Protein 3HC7 (pdb70)

B-factor: mean 53.98, std 21.33, range [18.66, 181.53]

Radius of gyration: 17.68 Å; Cα contacts (8 Å, |Δi|>4): 530; chains: 1; bounding box: 34×50×41 Å

Nearest PDB structures (foldseek):
  3hc7-assembly1_A  TM=1.004E+00  e=5.928E-59  Fromanvirus D29
  5w95-assembly1_A  TM=5.368E-01  e=2.634E-07  Mycobacterium tuberculosis
  7cw1-assembly2_B  TM=5.466E-01  e=6.488E-07  Moesziomyces antarcticus
  3aja-assembly2_B  TM=5.144E-01  e=4.134E-07  Mycolicibacterium smegmatis MC2 155
  3aja-assembly1_A  TM=5.277E-01  e=1.498E-06  Mycolicibacterium smegmatis MC2 155

Foldseek 3Di:
DQAAEEEEFAAQPQDQCDDGQRNVLCVLCVVRHPYDRFHQANSHLPLLQVSLVRSLVRRLVVCCVVCVVPVVHAYEYEYEHSGLSSVFCCVPAACPDPPHVNVVNQVRYAEYEYALHLQFEQQDADALPDDFDFADRQWAALEPNHDPPPVVGRHYYHYHAGVQSPNGTPGPVCNLPPLSQLVNLSNQAPEQDDDCSHSQNSCVVSDPDDSVVSSVSNVVVSVVSVCVNDHDDDQPHRSHHNNVVVSVVVVD

Organism: Mycobacterium phage D29 (NCBI:txid28369)

CATH classification: 3.40.50.1820 (+1 more: 1.10.10.1120)

Secondary structure (DSSP, 8-state):
-PPEEEEE--TT---TTSSSHHHHHHTTSTTTSEEEE--S----SSS-HHHHHHHHHHHHHHHHHHHHH-TT--EEEEEETHHHHHHHHHIIIIISSTT-TTGGGGGGEEEEEEES-TTPPTT--B--SSSSPBPPTTEE-SSSS----GGGSSSEEEEE-BTT-GGG-EEGGGTT-HHHHHHHHHHH-S-SSSSTTSHHHHHHHH-SS-HHHHHHHHHHHHHHHHHHHS----S--TT----HHHHHHHT-

InterPro domains:
  IPR000675 Cutinase/acetylxylan esterase [PF01083] (39-169)
  IPR029058 Alpha/Beta hydrolase fold [G3DSA:3.40.50.1820] (4-251)
  IPR029058 Alpha/Beta hydrolase fold [SSF53474] (3-173)
  IPR041855 Lysin B, C-terminal linker domain [G3DSA:1.10.10.1120] (176-244)

Sequence (252 aa):
SKPWLFTVHGTGQPDPLGPGLPADTARDVLDIYRWQPIGNYPAAAFPMWPSVEKGVAELILQIELKLDADPYADFAMAGYSQGAIVVGQVLKHHILPPTGRLHRFLHRLKKVIFWGNPMRQKGFAHSDEWIHPVAAPDTLGILEDRLENLEQYGFEVRDYAHDGDMYASIKEDDLHEYEVAIGRIVMKASGFIGGRDSVVAQLIELGQRPITEGIALAGAIIDALTFFARSRMGDKWPHLYNRYPAVEFLRQ

Solvent-accessible surface area: 11072 Å² total; per-residue (Å²): 90,100,30,30,0,1,2,0,7,4,34,35,39,83,73,37,103,7,111,22,19,0,0,41,0,0,117,47,0,76,106,40,6,66,38,36,16,4,14,120,10,54,1,32,13,50,48,9,57,35,2,1,99,109,0,18,60,23,0,8,75,19,0,31,90,43,1,79,86,26,100,71,0,45,1,1,0,0,0,34,28,3,0,0,0,0,0,0,20,0,0,38,72,50,0,24,39,116,134,15,141,0,60,129,2,39,135,21,4,97,10,0,0,0,0,5,0,10,0,0,22,128,44,36,30,53,53,1,131,84,97,35,90,61,7,34,114,87,7,6,0,0,6,97,52,42,2,102,80,3,101,131,83,87,12,78,9,66,0,4,0,1,54,48,21,101,53,1,3,0,30,40,145,59,24,129,81,12,76,13,12,0,0,11,14,0,3,84,0,58,16,52,145,64,49,213,68,2,0,36,31,33,5,115,117,46,28,127,98,90,63,103,70,1,65,65,46,0,25,57,26,25,104,49,32,64,95,85,23,83,53,252,52,48,98,135,93,34,30,46,16,32,58,126,19,0,12,67,8,0,108,143

Structure (mmCIF, N/CA/C/O backbone):
data_3HC7
#
_entry.id   3HC7
#
_cell.length_a   92.530
_cell.length_b   92.530
_cell.length_c   69.630
_cell.angle_alpha   90.00
_cell.angle_beta   90.00
_cell.angle_gamma   90.00
#
_symmetry.space_group_name_H-M   'P 43 21 2'
#
loop_
_entity.id
_entity.type
_entity.pdbx_description
1 polymer 'Gene 12 protein'
2 water water
#
loop_
_atom_site.group_PDB
_atom_site.id
_atom_site.type_symbol
_atom_site.label_atom_id
_atom_site.label_alt_id
_atom_site.label_comp_id
_atom_site.label_asym_id
_atom_site.label_entity_id
_atom_site.label_seq_id
_atom_site.pdbx_PDB_ins_code
_atom_site.Cartn_x
_atom_site.Cartn_y
_atom_site.Cartn_z
_atom_site.occupancy
_atom_site.B_iso_or_equiv
_atom_site.auth_seq_id
_atom_site.auth_comp_id
_atom_site.auth_asym_id
_atom_site.auth_atom_id
_atom_site.pdbx_PDB_model_num
ATOM 1 N N . SER A 1 2 ? 26.734 43.515 11.409 1.00 107.41 2 SER A N 1
ATOM 2 C CA . SER A 1 2 ? 28.015 43.520 10.713 1.00 108.29 2 SER A CA 1
ATOM 3 C C . SER A 1 2 ? 28.514 42.099 10.452 1.00 104.18 2 SER A C 1
ATOM 4 O O . SER A 1 2 ? 27.776 41.132 10.626 1.00 107.60 2 SER A O 1
ATOM 7 N N . LYS A 1 3 ? 29.765 41.981 10.027 1.00 96.31 3 LYS A N 1
ATOM 8 C CA . LYS A 1 3 ? 30.355 40.680 9.724 1.00 91.80 3 LYS A CA 1
ATOM 9 C C . LYS A 1 3 ? 30.440 39.832 10.996 1.00 77.83 3 LYS A C 1
ATOM 10 O O . LYS A 1 3 ? 31.122 40.211 11.947 1.00 74.58 3 LYS A O 1
ATOM 16 N N . PRO A 1 4 ? 29.737 38.685 11.018 1.00 74.52 4 PRO A N 1
ATOM 17 C CA . PRO A 1 4 ? 29.670 37.825 12.210 1.00 74.76 4 PRO A CA 1
ATOM 18 C C . PRO A 1 4 ? 30.991 37.112 12.492 1.00 74.68 4 PRO A C 1
ATOM 19 O O . PRO A 1 4 ? 31.786 36.891 11.582 1.00 76.34 4 PRO A O 1
ATOM 23 N N . TRP A 1 5 ? 31.211 36.753 13.750 1.00 68.27 5 TRP A N 1
ATOM 24 C CA . TRP A 1 5 ? 32.420 36.041 14.140 1.00 63.28 5 TRP A CA 1
ATOM 25 C C . TRP A 1 5 ? 32.205 34.540 14.191 1.00 64.72 5 TRP A C 1
ATOM 26 O O . TRP A 1 5 ? 31.134 34.070 14.583 1.00 61.40 5 TRP A O 1
ATOM 37 N N . LEU A 1 6 ? 33.236 33.797 13.793 1.00 60.87 6 LEU A N 1
ATOM 38 C CA . LEU A 1 6 ? 33.242 32.348 13.906 1.00 57.64 6 LEU A CA 1
ATOM 39 C C . LEU A 1 6 ? 34.413 31.900 14.782 1.00 62.00 6 LEU A C 1
ATOM 40 O O . LEU A 1 6 ? 35.578 32.176 14.477 1.00 55.24 6 LEU A O 1
ATOM 45 N N . PHE A 1 7 ? 34.092 31.223 15.880 1.00 56.39 7 PHE A N 1
ATOM 46 C CA . PHE A 1 7 ? 35.103 30.707 16.796 1.00 51.83 7 PHE A CA 1
ATOM 47 C C . PHE A 1 7 ? 35.205 29.201 16.624 1.00 53.65 7 PHE A C 1
ATOM 48 O O . PHE A 1 7 ? 34.190 28.505 16.593 1.00 52.57 7 PHE A O 1
ATOM 56 N N . THR A 1 8 ? 36.430 28.700 16.507 1.00 52.12 8 THR A N 1
ATOM 57 C CA . THR A 1 8 ? 36.637 27.293 16.218 1.00 44.35 8 THR A CA 1
ATOM 58 C C . THR A 1 8 ? 37.651 26.672 17.163 1.00 46.02 8 THR A C 1
ATOM 59 O O . THR A 1 8 ? 38.672 27.278 17.505 1.00 44.40 8 THR A O 1
ATOM 63 N N . VAL A 1 9 ? 37.350 25.452 17.582 1.00 39.46 9 VAL A N 1
ATOM 64 C CA . VAL A 1 9 ? 38.225 24.714 18.478 1.00 43.14 9 VAL A CA 1
ATOM 65 C C . VAL A 1 9 ? 38.482 23.335 17.895 1.00 42.75 9 VAL A C 1
ATOM 66 O O . VAL A 1 9 ? 37.562 22.528 17.744 1.00 44.53 9 VAL A O 1
ATOM 70 N N . HIS A 1 10 ? 39.739 23.085 17.554 1.00 44.35 10 HIS A N 1
ATOM 71 C CA . HIS A 1 10 ? 40.155 21.807 16.985 1.00 45.12 10 HIS A CA 1
ATOM 72 C C . HIS A 1 10 ? 39.915 20.602 17.890 1.00 43.24 10 HIS A C 1
ATOM 73 O O . HIS A 1 10 ? 39.725 20.737 19.103 1.00 44.39 10 HIS A O 1
ATOM 80 N N . GLY A 1 11 ? 39.944 19.419 17.282 1.00 43.35 11 GLY A N 1
ATOM 81 C CA . GLY A 1 11 ? 39.855 18.171 18.012 1.00 42.30 11 GLY A CA 1
ATOM 82 C C . GLY A 1 11 ? 41.204 17.757 18.563 1.00 41.82 11 GLY A C 1
ATOM 83 O O . GLY A 1 11 ? 42.224 18.403 18.316 1.00 44.91 11 GLY A O 1
ATOM 84 N N . THR A 1 12 ? 41.200 16.668 19.321 1.00 38.35 12 THR A N 1
ATOM 85 C CA . THR A 1 12 ? 42.403 16.120 19.927 1.00 33.72 12 THR A CA 1
ATOM 86 C C . THR A 1 12 ? 43.522 15.945 18.896 1.00 44.83 12 THR A C 1
ATOM 87 O O . THR A 1 12 ? 43.288 15.473 17.783 1.00 41.62 12 THR A O 1
ATOM 91 N N . GLY A 1 13 ? 44.734 16.346 19.263 1.00 47.04 13 GLY A N 1
ATOM 92 C CA . GLY A 1 13 ? 45.892 16.132 18.414 1.00 47.26 13 GLY A CA 1
ATOM 93 C C . GLY A 1 13 ? 46.259 17.251 17.455 1.00 51.18 13 GLY A C 1
ATOM 94 O O . GLY A 1 13 ? 47.245 17.135 16.729 1.00 47.77 13 GLY A O 1
ATOM 95 N N . GLN A 1 14 ? 45.483 18.333 17.440 1.00 42.83 14 GLN A N 1
ATOM 96 C CA . GLN A 1 14 ? 45.792 19.459 16.556 1.00 52.07 14 GLN A CA 1
ATOM 97 C C . GLN A 1 14 ? 45.954 20.766 17.335 1.00 52.89 14 GLN A C 1
ATOM 98 O O . GLN A 1 14 ? 45.014 21.552 17.426 1.00 54.44 14 GLN A O 1
ATOM 104 N N . PRO A 1 15 ? 47.157 21.004 17.891 1.00 57.11 15 PRO A N 1
ATOM 105 C CA . PRO A 1 15 ? 47.415 22.186 18.730 1.00 56.90 15 PRO A CA 1
ATOM 106 C C . PRO A 1 15 ? 47.616 23.469 17.923 1.00 60.06 15 PRO A C 1
ATOM 107 O O . PRO A 1 15 ? 47.893 24.517 18.510 1.00 60.01 15 PRO A O 1
ATOM 111 N N . ASP A 1 16 ? 47.500 23.384 16.600 1.00 57.52 16 ASP A N 1
ATOM 112 C CA . ASP A 1 16 ? 47.674 24.557 15.748 1.00 54.03 16 ASP A CA 1
ATOM 113 C C . ASP A 1 16 ? 46.327 25.100 15.279 1.00 53.51 16 ASP A C 1
ATOM 114 O O . ASP A 1 16 ? 45.690 24.519 14.403 1.00 55.61 16 ASP A O 1
ATOM 119 N N . PRO A 1 17 ? 45.896 26.225 15.864 1.00 56.94 17 PRO A N 1
ATOM 120 C CA . PRO A 1 17 ? 44.592 26.830 15.575 1.00 60.78 17 PRO A CA 1
ATOM 121 C C . PRO A 1 17 ? 44.312 26.879 14.080 1.00 66.25 17 PRO A C 1
ATOM 122 O O . PRO A 1 17 ? 43.197 26.591 13.644 1.00 63.61 17 PRO A O 1
ATOM 126 N N . LEU A 1 18 ? 45.335 27.231 13.307 1.00 71.39 18 LEU A N 1
ATOM 127 C CA . LEU A 1 18 ? 45.195 27.448 11.872 1.00 72.69 18 LEU A CA 1
ATOM 128 C C . LEU A 1 18 ? 45.423 26.170 11.072 1.00 72.70 18 LEU A C 1
ATOM 129 O O . LEU A 1 18 ? 45.191 26.132 9.866 1.00 71.73 18 LEU A O 1
ATOM 134 N N . GLY A 1 19 ? 45.871 25.124 11.754 1.00 74.69 19 GLY A N 1
ATOM 135 C CA . GLY A 1 19 ? 46.180 23.870 11.094 1.00 73.19 19 GLY A CA 1
ATOM 136 C C . GLY A 1 19 ? 44.964 23.165 10.526 1.00 68.57 19 GLY A C 1
ATOM 137 O O . GLY A 1 19 ? 43.827 23.537 10.822 1.00 65.09 19 GLY A O 1
ATOM 138 N N . PRO A 1 20 ? 45.210 22.151 9.680 1.00 69.80 20 PRO A N 1
ATOM 139 C CA . PRO A 1 20 ? 44.223 21.234 9.103 1.00 66.41 20 PRO A CA 1
ATOM 140 C C . PRO A 1 20 ? 43.359 20.614 10.184 1.00 62.61 20 PRO A C 1
ATOM 141 O O . PRO A 1 20 ? 43.869 20.259 11.249 1.00 59.08 20 PRO A O 1
ATOM 145 N N . GLY A 1 21 ? 42.074 20.454 9.901 1.00 61.48 21 GLY A N 1
ATOM 146 C CA . GLY A 1 21 ? 41.154 19.885 10.865 1.00 66.64 21 GLY A CA 1
ATOM 147 C C . GLY A 1 21 ? 39.750 20.427 10.675 1.00 66.59 21 GLY A C 1
ATOM 148 O O . GLY A 1 21 ? 39.565 21.545 10.209 1.00 62.64 21 GLY A O 1
ATOM 149 N N . LEU A 1 22 ? 38.766 19.628 11.066 1.00 59.19 22 LEU A N 1
ATOM 150 C CA . LEU A 1 22 ? 37.363 19.877 10.764 1.00 65.25 22 LEU A CA 1
ATOM 151 C C . LEU A 1 22 ? 36.868 21.321 10.995 1.00 59.70 22 LEU A C 1
ATOM 152 O O . LEU A 1 22 ? 36.290 21.918 10.092 1.00 56.54 22 LEU A O 1
ATOM 157 N N . PRO A 1 23 ? 37.082 21.882 12.203 1.00 57.53 23 PRO A N 1
ATOM 158 C CA . PRO A 1 23 ? 36.565 23.236 12.457 1.00 60.42 23 PRO A CA 1
ATOM 159 C C . PRO A 1 23 ? 37.308 24.305 11.672 1.00 62.92 23 PRO A C 1
ATOM 160 O O . PRO A 1 23 ? 36.681 25.257 11.225 1.00 61.71 23 PRO A O 1
ATOM 164 N N . ALA A 1 24 ? 38.619 24.164 11.513 1.00 64.14 24 ALA A N 1
ATOM 165 C CA . ALA A 1 24 ? 39.375 25.163 10.765 1.00 67.51 24 ALA A CA 1
ATOM 166 C C . ALA A 1 24 ? 39.083 25.048 9.274 1.00 70.03 24 ALA A C 1
ATOM 167 O O . ALA A 1 24 ? 38.944 26.060 8.581 1.00 70.97 24 ALA A O 1
ATOM 169 N N . ASP A 1 25 ? 38.988 23.814 8.783 1.00 69.63 25 ASP A N 1
ATOM 170 C CA . ASP A 1 25 ? 38.660 23.583 7.377 1.00 78.15 25 ASP A CA 1
ATOM 171 C C . ASP A 1 25 ? 37.331 24.251 7.067 1.00 77.73 25 ASP A C 1
ATOM 172 O O . ASP A 1 25 ? 37.154 24.859 6.011 1.00 80.91 25 ASP A O 1
ATOM 177 N N . THR A 1 26 ? 36.395 24.120 7.999 1.00 71.19 26 THR A N 1
ATOM 178 C CA . THR A 1 26 ? 35.064 24.671 7.824 1.00 72.58 26 THR A CA 1
ATOM 179 C C . THR A 1 26 ? 35.130 26.192 7.752 1.00 65.29 26 THR A C 1
ATOM 180 O O . THR A 1 26 ? 34.669 26.782 6.783 1.00 69.47 26 THR A O 1
ATOM 184 N N . ALA A 1 27 ? 35.710 26.820 8.775 1.00 61.89 27 ALA A N 1
ATOM 185 C CA . ALA A 1 27 ? 35.885 28.274 8.789 1.00 68.69 27 ALA A CA 1
ATOM 186 C C . ALA A 1 27 ? 36.456 28.801 7.467 1.00 79.81 27 ALA A C 1
ATOM 187 O O . ALA A 1 27 ? 36.052 29.859 6.976 1.00 83.70 27 ALA A O 1
ATOM 189 N N . ARG A 1 28 ? 37.396 28.056 6.896 1.00 81.09 28 ARG A N 1
ATOM 190 C CA . ARG A 1 28 ? 38.040 28.457 5.648 1.00 87.44 28 ARG A CA 1
ATOM 191 C C . ARG A 1 28 ? 37.088 28.422 4.453 1.00 88.89 28 ARG A C 1
ATOM 192 O O . ARG A 1 28 ? 37.394 28.973 3.395 1.00 93.51 28 ARG A O 1
ATOM 200 N N . ASP A 1 29 ? 35.939 27.776 4.621 1.00 84.77 29 ASP A N 1
ATOM 201 C CA . ASP A 1 29 ? 34.951 27.680 3.548 1.00 86.48 29 ASP A CA 1
ATOM 202 C C . ASP A 1 29 ? 33.854 28.742 3.653 1.00 85.70 29 ASP A C 1
ATOM 203 O O . ASP A 1 29 ? 32.941 28.781 2.831 1.00 81.93 29 ASP A O 1
ATOM 208 N N . VAL A 1 30 ? 33.942 29.601 4.661 1.00 89.22 30 VAL A N 1
ATOM 209 C CA . VAL A 1 30 ? 32.924 30.630 4.849 1.00 92.94 30 VAL A CA 1
ATOM 210 C C . VAL A 1 30 ? 33.521 31.976 5.248 1.00 97.29 30 VAL A C 1
ATOM 211 O O . VAL A 1 30 ? 32.830 32.820 5.820 1.00 95.14 30 VAL A O 1
ATOM 215 N N . LEU A 1 31 ? 34.799 32.182 4.944 1.00 97.29 31 LEU A N 1
ATOM 216 C CA . LEU A 1 31 ? 35.461 33.423 5.334 1.00 98.33 31 LEU A CA 1
ATOM 217 C C . LEU A 1 31 ? 34.914 34.628 4.576 1.00 100.54 31 LEU A C 1
ATOM 218 O O . LEU A 1 31 ? 35.270 35.767 4.874 1.00 101.39 31 LEU A O 1
ATOM 223 N N . ASP A 1 32 ? 34.053 34.375 3.597 1.00 98.35 32 ASP A N 1
ATOM 224 C CA . ASP A 1 32 ? 33.441 35.456 2.832 1.00 105.36 32 ASP A CA 1
ATOM 225 C C . ASP A 1 32 ? 32.201 35.990 3.538 1.00 105.05 32 ASP A C 1
ATOM 226 O O . ASP A 1 32 ? 31.663 37.027 3.165 1.00 104.88 32 ASP A O 1
ATOM 231 N N . ILE A 1 33 ? 31.754 35.285 4.572 1.00 104.72 33 ILE A N 1
ATOM 232 C CA . ILE A 1 33 ? 30.564 35.710 5.289 1.00 101.12 33 ILE A CA 1
ATOM 233 C C . ILE A 1 33 ? 30.799 35.809 6.799 1.00 91.71 33 ILE A C 1
ATOM 234 O O . ILE A 1 33 ? 30.051 36.482 7.503 1.00 95.52 33 ILE A O 1
ATOM 239 N N . TYR A 1 34 ? 31.842 35.143 7.286 1.00 89.07 34 TYR A N 1
ATOM 240 C CA . TYR A 1 34 ? 32.212 35.205 8.697 1.00 77.79 34 TYR A CA 1
ATOM 241 C C . TYR A 1 34 ? 33.646 35.697 8.857 1.00 80.98 34 TYR A C 1
ATOM 242 O O . TYR A 1 34 ? 34.497 35.422 8.014 1.00 91.35 34 TYR A O 1
ATOM 251 N N . ARG A 1 35 ? 33.907 36.414 9.946 1.00 79.91 35 ARG A N 1
ATOM 252 C CA . ARG A 1 35 ? 35.272 36.660 10.402 1.00 83.15 35 ARG A CA 1
ATOM 253 C C . ARG A 1 35 ? 35.692 35.479 11.277 1.00 81.38 35 ARG A C 1
ATOM 254 O O . ARG A 1 35 ? 34.877 34.944 12.029 1.00 80.17 35 ARG A O 1
ATOM 262 N N . TRP A 1 36 ? 36.959 35.083 11.193 1.00 72.42 36 TRP A N 1
ATOM 263 C CA . TRP A 1 36 ? 37.405 33.842 11.814 1.00 74.15 36 TRP A CA 1
ATOM 264 C C . TRP A 1 36 ? 38.441 34.024 12.923 1.00 73.77 36 TRP A C 1
ATOM 265 O O . TRP A 1 36 ? 39.502 34.613 12.704 1.00 74.48 36 TRP A O 1
ATOM 276 N N . GLN A 1 37 ? 38.121 33.499 14.106 1.00 66.22 37 GLN A N 1
ATOM 277 C CA . GLN A 1 37 ? 39.039 33.498 15.240 1.00 62.13 37 GLN A CA 1
ATOM 278 C C . GLN A 1 37 ? 39.294 32.086 15.763 1.00 66.94 37 GLN A C 1
ATOM 279 O O . GLN A 1 37 ? 38.565 31.595 16.626 1.00 61.56 37 GLN A O 1
ATOM 285 N N . PRO A 1 38 ? 40.337 31.427 15.244 1.00 70.12 38 PRO A N 1
ATOM 286 C CA . PRO A 1 38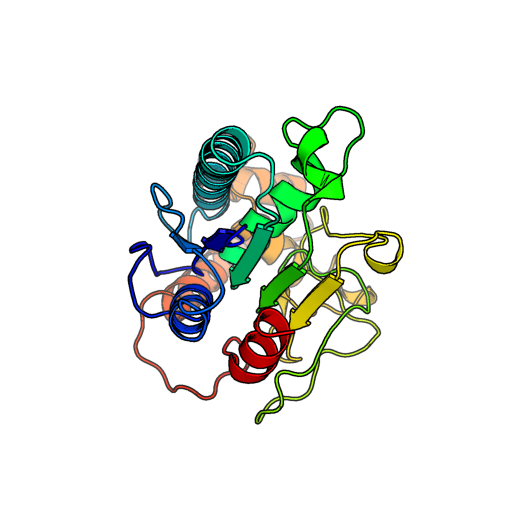 ? 40.714 30.096 15.725 1.00 66.93 38 PRO A CA 1
ATOM 287 C C . PRO A 1 38 ? 41.150 30.185 17.178 1.00 59.11 38 PRO A C 1
ATOM 288 O O . PRO A 1 38 ? 41.789 31.167 17.555 1.00 63.19 38 PRO A O 1
ATOM 292 N N . ILE A 1 39 ? 40.807 29.185 17.982 1.00 48.20 39 ILE A N 1
ATOM 293 C CA . ILE A 1 39 ? 41.160 29.207 19.398 1.00 47.49 39 ILE A CA 1
ATOM 294 C C . ILE A 1 39 ? 42.504 28.524 19.675 1.00 50.07 39 ILE A C 1
ATOM 295 O O . ILE A 1 39 ? 42.652 27.317 19.480 1.00 46.55 39 ILE A O 1
ATOM 300 N N . GLY A 1 40 ? 43.480 29.302 20.137 1.00 52.01 40 GLY A N 1
ATOM 301 C CA . GLY A 1 40 ? 44.788 28.769 20.492 1.00 48.49 40 GLY A CA 1
ATOM 302 C C . GLY A 1 40 ? 44.991 28.669 21.996 1.00 56.51 40 GLY A C 1
ATOM 303 O O . GLY A 1 40 ? 44.021 28.633 22.760 1.00 56.26 40 GLY A O 1
ATOM 304 N N . ASN A 1 41 ? 46.250 28.635 22.429 1.00 53.42 41 ASN A N 1
ATOM 305 C CA . ASN A 1 41 ? 46.564 28.414 23.839 1.00 51.33 41 ASN A CA 1
ATOM 306 C C . ASN A 1 41 ? 45.863 27.165 24.341 1.00 54.51 41 ASN A C 1
ATOM 307 O O . ASN A 1 41 ? 45.364 27.127 25.464 1.00 52.64 41 ASN A O 1
ATOM 312 N N . TYR A 1 42 ? 45.834 26.145 23.495 1.00 54.74 42 TYR A N 1
ATOM 313 C CA . TYR A 1 42 ? 44.986 24.988 23.709 1.00 45.10 42 TYR A CA 1
ATOM 314 C C . TYR A 1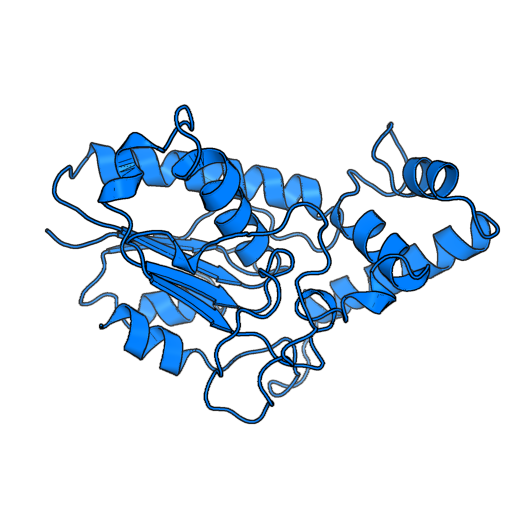 42 ? 45.736 23.766 23.196 1.00 46.46 42 TYR A C 1
ATOM 315 O O . TYR A 1 42 ? 45.895 23.594 21.992 1.00 47.29 42 TYR A O 1
ATOM 324 N N . PRO A 1 43 ? 46.222 22.920 24.118 1.00 45.39 43 PRO A N 1
ATOM 325 C CA . PRO A 1 43 ? 47.137 21.843 23.726 1.00 43.05 43 PRO A CA 1
ATOM 326 C C . PRO A 1 43 ? 46.472 20.781 22.858 1.00 42.78 43 PRO A C 1
ATOM 327 O O . PRO A 1 43 ? 47.176 20.033 22.187 1.00 49.29 43 PRO A O 1
ATOM 331 N N . ALA A 1 44 ? 45.145 20.712 22.881 1.00 39.21 44 ALA A N 1
ATOM 332 C CA . ALA A 1 44 ? 44.410 19.623 22.224 1.00 38.49 44 ALA A CA 1
ATOM 333 C C . ALA A 1 44 ? 44.991 18.240 22.551 1.00 41.57 44 ALA A C 1
ATOM 334 O O . ALA A 1 44 ? 45.097 17.376 21.677 1.00 39.87 44 ALA A O 1
ATOM 336 N N . ALA A 1 45 ? 45.343 18.025 23.818 1.00 37.62 45 ALA A N 1
ATOM 337 C CA . ALA A 1 45 ? 46.069 16.816 24.213 1.00 37.82 45 ALA A CA 1
ATOM 338 C C . ALA A 1 45 ? 45.146 15.617 24.387 1.00 32.50 45 ALA A C 1
ATOM 339 O O . ALA A 1 45 ? 44.029 15.754 24.869 1.00 36.25 45 ALA A O 1
ATOM 341 N N . ALA A 1 46 ? 45.621 14.443 23.995 1.00 22.94 46 ALA A N 1
ATOM 342 C CA . ALA A 1 46 ? 44.869 13.202 24.212 1.00 30.70 46 ALA A CA 1
ATOM 343 C C . ALA A 1 46 ? 44.824 12.800 25.691 1.00 35.93 46 ALA A C 1
ATOM 344 O O . ALA A 1 46 ? 43.828 12.240 26.165 1.00 36.64 46 ALA A O 1
ATOM 346 N N . PHE A 1 47 ? 45.904 13.078 26.419 1.00 33.74 47 PHE A N 1
ATOM 347 C CA . PHE A 1 47 ? 45.957 12.770 27.848 1.00 32.04 47 PHE A CA 1
ATOM 348 C C . PHE A 1 47 ? 47.118 13.443 28.553 1.00 36.71 47 PHE A C 1
ATOM 349 O O . PHE A 1 47 ? 48.256 13.324 28.106 1.00 36.45 47 PHE A O 1
ATOM 357 N N . PRO A 1 48 ? 46.840 14.126 29.680 1.00 34.58 48 PRO A N 1
ATOM 358 C CA . PRO A 1 48 ? 45.493 14.270 30.255 1.00 28.36 48 PRO A CA 1
ATOM 359 C C . PRO A 1 48 ? 44.666 15.256 29.441 1.00 33.76 48 PRO A C 1
ATOM 360 O O . PRO A 1 48 ? 45.152 16.334 29.090 1.00 33.19 48 PRO A O 1
ATOM 364 N N . MET A 1 49 ? 43.431 14.885 29.140 1.00 26.78 49 MET A N 1
ATOM 365 C CA . MET A 1 49 ? 42.577 15.707 28.302 1.00 29.39 49 MET A CA 1
ATOM 366 C C . MET A 1 49 ? 41.922 16.863 29.064 1.00 30.53 49 MET A C 1
ATOM 367 O O . MET A 1 49 ? 41.895 17.989 28.574 1.00 30.76 49 MET A O 1
ATOM 372 N N . TRP A 1 50 ? 41.383 16.601 30.249 1.00 26.65 50 TRP A N 1
ATOM 373 C CA . TRP A 1 50 ? 40.608 17.654 30.899 1.00 25.79 50 TRP A CA 1
ATOM 374 C C . TRP A 1 50 ? 41.373 18.964 31.124 1.00 26.64 50 TRP A C 1
ATOM 375 O O . TRP A 1 50 ? 40.827 20.040 30.873 1.00 31.95 50 TRP A O 1
ATOM 386 N N . PRO A 1 51 ? 42.637 18.892 31.578 1.00 29.87 51 PRO A N 1
ATOM 387 C CA . PRO A 1 51 ? 43.388 20.158 31.675 1.00 33.43 51 PRO A CA 1
ATOM 388 C C . PRO A 1 51 ? 43.500 20.830 30.322 1.00 33.67 51 PRO A C 1
ATOM 389 O O . PRO A 1 51 ? 43.562 22.057 30.251 1.00 38.84 51 PRO A O 1
ATOM 393 N N . SER A 1 52 ? 43.541 20.039 29.256 1.00 29.49 52 SER A N 1
ATOM 394 C CA . SER A 1 52 ? 43.586 20.611 27.918 1.00 24.57 52 SER A CA 1
ATOM 395 C C . SER A 1 52 ? 42.270 21.342 27.642 1.00 30.67 52 SER A C 1
ATOM 396 O O . SER A 1 52 ? 42.267 22.478 27.179 1.00 32.84 52 SER A O 1
ATOM 399 N N . VAL A 1 53 ? 41.158 20.680 27.945 1.00 29.23 53 VAL A N 1
ATOM 400 C CA . VAL A 1 53 ? 39.831 21.277 27.820 1.00 35.89 53 VAL A CA 1
ATOM 401 C C . VAL A 1 53 ? 39.703 22.612 28.565 1.00 29.43 53 VAL A C 1
ATOM 402 O O . VAL A 1 53 ? 39.138 23.567 28.037 1.00 30.94 53 VAL A O 1
ATOM 406 N N . GLU A 1 54 ? 40.211 22.669 29.794 1.00 27.78 54 GLU A N 1
ATOM 407 C CA . GLU A 1 54 ? 40.129 23.877 30.605 1.00 34.81 54 GLU A CA 1
ATOM 408 C C . GLU A 1 54 ? 40.845 25.052 29.938 1.00 36.98 54 GLU A C 1
ATOM 409 O O . GLU A 1 54 ? 40.368 26.178 29.991 1.00 36.56 54 GLU A O 1
ATOM 415 N N . LYS A 1 55 ? 41.996 24.794 29.323 1.00 33.87 55 LYS A N 1
ATOM 416 C CA . LYS A 1 55 ? 42.733 25.858 28.625 1.00 37.66 55 LYS A CA 1
ATOM 417 C C . LYS A 1 55 ? 41.971 26.366 27.407 1.00 41.51 55 LYS A C 1
ATOM 418 O O . LYS A 1 55 ? 41.904 27.572 27.165 1.00 41.94 55 LYS A O 1
ATOM 424 N N . GLY A 1 56 ? 41.395 25.439 26.644 1.00 40.55 56 GLY A N 1
ATOM 425 C CA . GLY A 1 56 ? 40.608 25.802 25.480 1.00 37.73 56 GLY A CA 1
ATOM 426 C C . GLY A 1 56 ? 39.388 26.607 25.884 1.00 40.61 56 GLY A C 1
ATOM 427 O O . GLY A 1 56 ? 39.030 27.576 25.214 1.00 40.17 56 GLY A O 1
ATOM 428 N N . VAL A 1 57 ? 38.745 26.205 26.981 1.00 38.01 57 VAL A N 1
ATOM 429 C CA . VAL A 1 57 ? 37.581 26.927 27.481 1.00 34.65 57 VAL A CA 1
ATOM 430 C C . VAL A 1 57 ? 37.959 28.355 27.855 1.00 39.05 57 VAL A C 1
ATOM 431 O O . VAL A 1 57 ? 37.282 29.301 27.473 1.00 40.96 57 VAL A O 1
ATOM 435 N N . ALA A 1 58 ? 39.039 28.510 28.608 1.00 41.43 58 ALA A N 1
ATOM 436 C CA . ALA A 1 58 ? 39.472 29.839 29.022 1.00 37.82 58 ALA A CA 1
ATOM 437 C C . ALA A 1 58 ? 39.747 30.715 27.803 1.00 41.00 58 ALA A C 1
ATOM 438 O O . ALA A 1 58 ? 39.358 31.881 27.770 1.00 40.60 58 ALA A O 1
ATOM 440 N N . GLU A 1 59 ? 40.402 30.156 26.793 1.00 34.83 59 GLU A N 1
ATOM 441 C CA . GLU A 1 59 ? 40.719 30.945 25.607 1.00 44.43 59 GLU A CA 1
ATOM 442 C C . GLU A 1 59 ? 39.479 31.296 24.785 1.00 45.76 59 GLU A C 1
ATOM 443 O O . GLU A 1 59 ? 39.385 32.392 24.231 1.00 46.17 59 GLU A O 1
ATOM 449 N N . LEU A 1 60 ? 38.527 30.374 24.704 1.00 38.82 60 LEU A N 1
ATOM 450 C CA . LEU A 1 60 ? 37.317 30.631 23.934 1.00 41.75 60 LEU A CA 1
ATOM 451 C C . LEU A 1 60 ? 36.475 31.732 24.585 1.00 43.83 60 LEU A C 1
ATOM 452 O O . LEU A 1 60 ? 35.884 32.573 23.903 1.00 45.28 60 LEU A O 1
ATOM 457 N N . ILE A 1 61 ? 36.430 31.730 25.911 1.00 40.58 61 ILE A N 1
ATOM 458 C CA . ILE A 1 61 ? 35.679 32.744 26.636 1.00 38.39 61 ILE A CA 1
ATOM 459 C C . ILE A 1 61 ? 36.330 34.108 26.413 1.00 45.84 61 ILE A C 1
ATOM 460 O O . ILE A 1 61 ? 35.658 35.082 26.069 1.00 43.96 61 ILE A O 1
ATOM 465 N N . LEU A 1 62 ? 37.646 34.154 26.604 1.00 41.82 62 LEU A N 1
ATOM 466 C CA . LEU A 1 62 ? 38.434 35.367 26.415 1.00 48.25 62 LEU A CA 1
ATOM 467 C C . LEU A 1 62 ? 38.186 35.985 25.038 1.00 53.98 62 LEU A C 1
ATOM 468 O O . LEU A 1 62 ? 37.858 37.165 24.929 1.00 58.20 62 LEU A O 1
ATOM 473 N N . GLN A 1 63 ? 38.345 35.179 23.995 1.00 49.57 63 GLN A N 1
ATOM 474 C CA . GLN A 1 63 ? 38.222 35.649 22.624 1.00 53.52 63 GLN A CA 1
ATOM 475 C C . GLN A 1 63 ? 36.820 36.149 22.303 1.00 53.76 63 GLN A C 1
ATOM 476 O O . GLN A 1 63 ? 36.658 37.162 21.628 1.00 58.24 63 GLN A O 1
ATOM 482 N N . ILE A 1 64 ? 35.808 35.433 22.782 1.00 47.80 64 ILE A N 1
ATOM 483 C CA . ILE A 1 64 ? 34.425 35.828 22.551 1.00 54.74 64 ILE A CA 1
ATOM 484 C C . ILE A 1 64 ? 34.160 37.229 23.097 1.00 53.00 64 ILE A C 1
ATOM 485 O O . ILE A 1 64 ? 33.581 38.073 22.414 1.00 55.25 64 ILE A O 1
ATOM 490 N N . GLU A 1 65 ? 34.593 37.464 24.331 1.00 53.42 65 GLU A N 1
ATOM 491 C CA . GLU A 1 65 ? 34.471 38.772 24.956 1.00 57.45 65 GLU A CA 1
ATOM 492 C C . GLU A 1 65 ? 35.161 39.838 24.124 1.00 64.91 65 GLU A C 1
ATOM 493 O O . GLU A 1 65 ? 34.610 40.919 23.902 1.00 64.57 65 GLU A O 1
ATOM 499 N N . LEU A 1 66 ? 36.375 39.537 23.672 1.00 59.00 66 LEU A N 1
ATOM 500 C CA . LEU A 1 66 ? 37.138 40.512 22.902 1.00 65.59 66 LEU A CA 1
ATOM 501 C C . LEU A 1 66 ? 36.393 40.930 21.641 1.00 69.65 66 LEU A C 1
ATOM 502 O O . LEU A 1 66 ? 35.960 42.075 21.510 1.00 76.44 66 LEU A O 1
ATOM 507 N N . LYS A 1 67 ? 36.252 39.994 20.713 1.00 67.95 67 LYS A N 1
ATOM 508 C CA . LYS A 1 67 ? 35.641 40.288 19.425 1.00 66.37 67 LYS A CA 1
ATOM 509 C C . LYS A 1 67 ? 34.263 40.923 19.576 1.00 63.52 67 LYS A C 1
ATOM 510 O O . LYS A 1 67 ? 33.945 41.902 18.906 1.00 59.81 67 LYS A O 1
ATOM 516 N N . LEU A 1 68 ? 33.452 40.371 20.471 1.00 62.98 68 LEU A N 1
ATOM 517 C CA . LEU A 1 68 ? 32.062 40.803 20.604 1.00 61.80 68 LEU A CA 1
ATOM 518 C C . LEU A 1 68 ? 31.882 42.128 21.345 1.00 66.56 68 LEU A C 1
ATOM 519 O O . LEU A 1 68 ? 30.905 42.845 21.111 1.00 63.96 68 LEU A O 1
ATOM 524 N N . ASP A 1 69 ? 32.810 42.458 22.238 1.00 64.86 69 ASP A N 1
ATOM 525 C CA . ASP A 1 69 ? 32.799 43.780 22.856 1.00 65.35 69 ASP A CA 1
ATOM 526 C C . ASP A 1 69 ? 33.243 44.834 21.842 1.00 75.72 69 ASP A C 1
ATOM 527 O O . ASP A 1 69 ? 32.765 45.966 21.853 1.00 81.14 69 ASP A O 1
ATOM 532 N N . ALA A 1 70 ? 34.160 44.446 20.963 1.00 74.19 70 ALA A N 1
ATOM 533 C CA . ALA A 1 70 ? 34.694 45.355 19.966 1.00 78.31 70 ALA A CA 1
ATOM 534 C C . ALA A 1 70 ? 33.651 45.706 18.910 1.00 86.03 70 ALA A C 1
ATOM 535 O O . ALA A 1 70 ? 33.619 46.832 18.420 1.00 98.82 70 ALA A O 1
ATOM 537 N N . ASP A 1 71 ? 32.803 44.745 18.558 1.00 82.40 71 ASP A N 1
ATOM 538 C CA . ASP A 1 71 ? 31.770 44.971 17.549 1.00 83.20 71 ASP A CA 1
ATOM 539 C C . ASP A 1 71 ? 30.394 44.535 18.057 1.00 78.33 71 ASP A C 1
ATOM 540 O O . ASP A 1 71 ? 29.964 43.408 17.826 1.00 73.22 71 ASP A O 1
ATOM 545 N N . PRO A 1 72 ? 29.697 45.445 18.749 1.00 76.49 72 PRO A N 1
ATOM 546 C CA . PRO A 1 72 ? 28.410 45.168 19.398 1.00 74.63 72 PRO A CA 1
ATOM 547 C C . PRO A 1 72 ? 27.302 44.736 18.437 1.00 68.91 72 PRO A C 1
ATOM 548 O O . PRO A 1 72 ? 26.290 44.193 18.886 1.00 67.30 72 PRO A O 1
ATOM 552 N N . TYR A 1 73 ? 27.479 44.973 17.143 1.00 62.25 73 TYR A N 1
ATOM 553 C CA . TYR A 1 73 ? 26.444 44.619 16.181 1.00 67.91 73 TYR A CA 1
ATOM 554 C C . TYR A 1 73 ? 26.780 43.303 15.499 1.00 74.51 73 TYR A C 1
ATOM 555 O O . TYR A 1 73 ? 26.066 42.851 14.604 1.00 81.62 73 TYR A O 1
ATOM 557 N N . ALA A 1 74 ? 27.880 42.696 15.929 1.00 66.15 74 ALA A N 1
ATOM 558 C CA . ALA A 1 74 ? 28.331 41.437 15.353 1.00 67.77 74 ALA A CA 1
ATOM 559 C C . ALA A 1 74 ? 27.722 40.263 16.097 1.00 65.41 74 ALA A C 1
ATOM 560 O O . ALA A 1 74 ? 27.865 40.150 17.318 1.00 58.95 74 ALA A O 1
ATOM 562 N N . ASP A 1 75 ? 27.030 39.398 15.363 1.00 62.23 75 ASP A N 1
ATOM 563 C CA . ASP A 1 75 ? 26.538 38.153 15.934 1.00 60.21 75 ASP A CA 1
ATOM 564 C C . ASP A 1 75 ? 27.686 37.161 15.875 1.00 56.66 75 ASP A C 1
ATOM 565 O O . ASP A 1 75 ? 28.756 37.491 15.363 1.00 59.23 75 ASP A O 1
ATOM 570 N N . PHE A 1 76 ? 27.490 35.960 16.403 1.00 49.93 76 PHE A N 1
ATOM 571 C CA . PHE A 1 76 ? 28.569 34.968 16.323 1.00 51.32 76 PHE A CA 1
ATOM 572 C C . PHE A 1 76 ? 28.087 33.533 16.228 1.00 51.82 76 PHE A C 1
ATOM 573 O O . PHE A 1 76 ? 26.903 33.241 16.420 1.00 51.53 76 PHE A O 1
ATOM 581 N N . ALA A 1 77 ? 29.034 32.649 15.926 1.00 55.74 77 ALA A N 1
ATOM 582 C CA . ALA A 1 77 ? 28.790 31.222 15.830 1.00 46.02 77 ALA A CA 1
ATOM 583 C C . ALA A 1 77 ? 30.002 30.497 16.405 1.00 48.03 77 ALA A C 1
ATOM 584 O O . ALA A 1 77 ? 31.090 31.068 16.501 1.00 52.52 77 ALA A O 1
ATOM 586 N N . MET A 1 78 ? 29.818 29.245 16.797 1.00 48.61 78 MET A N 1
ATOM 587 C CA . MET A 1 78 ? 30.922 28.456 17.328 1.00 48.34 78 MET A CA 1
ATOM 588 C C . MET A 1 78 ? 30.948 27.076 16.688 1.00 49.31 78 MET A C 1
ATOM 589 O O . MET A 1 78 ? 29.906 26.530 16.321 1.00 49.58 78 MET A O 1
ATOM 594 N N . ALA A 1 79 ? 32.146 26.517 16.559 1.00 44.20 79 ALA A N 1
ATOM 595 C CA . ALA A 1 79 ? 32.315 25.205 15.953 1.00 42.10 79 ALA A CA 1
ATOM 596 C C . ALA A 1 79 ? 33.464 24.463 16.612 1.00 43.14 79 ALA A C 1
ATOM 597 O O . ALA A 1 79 ? 34.594 24.951 16.654 1.00 48.35 79 ALA A O 1
ATOM 599 N N . GLY A 1 80 ? 33.169 23.274 17.116 1.00 43.03 80 GLY A N 1
ATOM 600 C CA . GLY A 1 80 ? 34.174 22.462 17.773 1.00 46.20 80 GLY A CA 1
ATOM 601 C C . GLY A 1 80 ? 34.034 20.995 17.429 1.00 44.65 80 GLY A C 1
ATOM 602 O O . GLY A 1 80 ? 32.926 20.487 17.251 1.00 42.65 80 GLY A O 1
ATOM 603 N N . TYR A 1 81 ? 35.172 20.316 17.358 1.00 46.69 81 TYR A N 1
ATOM 604 C CA . TYR A 1 81 ? 35.238 18.903 17.003 1.00 40.80 81 TYR A CA 1
ATOM 605 C C . TYR A 1 81 ? 35.903 18.117 18.126 1.00 36.47 81 TYR A C 1
ATOM 606 O O . TYR A 1 81 ? 36.960 18.511 18.621 1.00 40.46 81 TYR A O 1
ATOM 615 N N . SER A 1 82 ? 35.264 17.018 18.528 1.00 33.30 82 SER A N 1
ATOM 616 C CA . SER A 1 82 ? 35.760 16.102 19.564 1.00 37.67 82 SER A CA 1
ATOM 617 C C . SER A 1 82 ? 36.158 16.821 20.860 1.00 36.87 82 SER A C 1
ATOM 618 O O . SER A 1 82 ? 35.304 17.422 21.494 1.00 36.44 82 SER A O 1
ATOM 621 N N . GLN A 1 83 ? 37.420 16.768 21.278 1.00 33.84 83 GLN A N 1
ATOM 622 C CA . GLN A 1 83 ? 37.790 17.549 22.460 1.00 38.14 83 GLN A CA 1
ATOM 623 C C . GLN A 1 83 ? 37.324 19.001 22.278 1.00 36.95 83 GLN A C 1
ATOM 624 O O . GLN A 1 83 ? 36.913 19.672 23.233 1.00 28.48 83 GLN A O 1
ATOM 630 N N . GLY A 1 84 ? 37.376 19.473 21.036 1.00 38.02 84 GLY A N 1
ATOM 631 C CA . GLY A 1 84 ? 36.929 20.812 20.698 1.00 43.79 84 GLY A CA 1
ATOM 632 C C . GLY A 1 84 ? 35.446 21.006 20.948 1.00 40.55 84 GLY A C 1
ATOM 633 O O . GLY A 1 84 ? 35.009 22.107 21.284 1.00 38.34 84 GLY A O 1
ATOM 634 N N . ALA A 1 85 ? 34.671 19.935 20.782 1.00 36.31 85 ALA A N 1
ATOM 635 C CA . ALA A 1 85 ? 33.233 19.977 21.040 1.00 36.03 85 ALA A CA 1
ATOM 636 C C . ALA A 1 85 ? 32.973 20.117 22.532 1.00 36.49 85 ALA A C 1
ATOM 637 O O . ALA A 1 85 ? 32.032 20.794 22.944 1.00 34.65 85 ALA A O 1
ATOM 639 N N . ILE A 1 86 ? 33.797 19.468 23.347 1.00 31.59 86 ILE A N 1
ATOM 640 C CA . ILE A 1 86 ? 33.689 19.653 24.795 1.00 30.80 86 ILE A CA 1
ATOM 641 C C . ILE A 1 86 ? 33.939 21.120 25.168 1.00 33.42 86 ILE A C 1
ATOM 642 O O . ILE A 1 86 ? 33.192 21.697 25.966 1.00 32.50 86 ILE A O 1
ATOM 647 N N . VAL A 1 87 ? 34.988 21.717 24.598 1.00 32.43 87 VAL A N 1
ATOM 648 C CA . VAL A 1 87 ? 35.299 23.116 24.883 1.00 35.22 87 VAL A CA 1
ATOM 649 C C . VAL A 1 87 ? 34.106 24.013 24.553 1.00 30.72 87 VAL A C 1
ATOM 650 O O . VAL A 1 87 ? 33.663 24.795 25.394 1.00 29.04 87 VAL A O 1
ATOM 654 N N . VAL A 1 88 ? 33.587 23.900 23.333 1.00 33.83 88 VAL A N 1
ATOM 655 C CA . VAL A 1 88 ? 32.448 24.727 22.918 1.00 32.51 88 VAL A CA 1
ATOM 656 C C . VAL A 1 88 ? 31.219 24.426 23.778 1.00 33.32 88 VAL A C 1
ATOM 657 O O . VAL A 1 88 ? 30.470 25.333 24.149 1.00 32.99 88 VAL A O 1
ATOM 661 N N . GLY A 1 89 ? 31.015 23.148 24.084 1.00 31.12 89 GLY A N 1
ATOM 662 C CA . GLY A 1 89 ? 29.884 22.720 24.892 1.00 24.97 89 GLY A CA 1
ATOM 663 C C . GLY A 1 89 ? 29.940 23.262 26.316 1.00 25.34 89 GLY A C 1
ATOM 664 O O . GLY A 1 89 ? 28.920 23.661 26.873 1.00 29.26 89 GLY A O 1
ATOM 665 N N . GLN A 1 90 ? 31.133 23.294 26.902 1.00 24.21 90 GLN A N 1
ATOM 666 C CA . GLN A 1 90 ? 31.289 23.820 28.250 1.00 29.19 90 GLN A CA 1
ATOM 667 C C . GLN A 1 90 ? 31.000 25.302 28.285 1.00 30.85 90 GLN A C 1
ATOM 668 O O . GLN A 1 90 ? 30.333 25.790 29.200 1.00 30.44 90 GLN A O 1
ATOM 674 N N . VAL A 1 91 ? 31.512 26.018 27.285 1.00 28.31 91 VAL A N 1
ATOM 675 C CA . VAL A 1 91 ? 31.313 27.454 27.204 1.00 36.80 91 VAL A CA 1
ATOM 676 C C . VAL A 1 91 ? 29.831 27.756 27.053 1.00 30.78 91 VAL A C 1
ATOM 677 O O . VAL A 1 91 ? 29.300 28.599 27.758 1.00 30.53 91 VAL A O 1
ATOM 681 N N . LEU A 1 92 ? 29.161 27.040 26.153 1.00 28.86 92 LEU A N 1
ATOM 682 C CA . LEU A 1 92 ? 27.732 27.226 25.940 1.00 27.74 92 LEU A CA 1
ATOM 683 C C . LEU A 1 92 ? 26.940 26.941 27.209 1.00 32.48 92 LEU A C 1
ATOM 684 O O . LEU A 1 92 ? 26.232 27.810 27.717 1.00 35.01 92 LEU A O 1
ATOM 689 N N . LYS A 1 93 ? 27.045 25.714 27.710 1.00 29.58 93 LYS A N 1
ATOM 690 C CA . LYS A 1 93 ? 26.227 25.286 28.845 1.00 29.57 93 LYS A CA 1
ATOM 691 C C . LYS A 1 93 ? 26.457 26.099 30.116 1.00 29.68 93 LYS A C 1
ATOM 692 O O . LYS A 1 93 ? 25.506 26.465 30.811 1.00 29.14 93 LYS A O 1
ATOM 698 N N . HIS A 1 94 ? 27.716 26.386 30.423 1.00 27.28 94 HIS A N 1
ATOM 699 C CA . HIS A 1 94 ? 28.034 26.951 31.726 1.00 30.07 94 HIS A CA 1
ATOM 700 C C . HIS A 1 94 ? 28.496 28.391 31.717 1.00 34.56 94 HIS A C 1
ATOM 701 O O . HIS A 1 94 ? 28.753 28.940 32.781 1.00 30.33 94 HIS A O 1
ATOM 708 N N . HIS A 1 95 ? 28.618 29.003 30.536 1.00 31.87 95 HIS A N 1
ATOM 709 C CA . HIS A 1 95 ? 29.079 30.389 30.474 1.00 30.95 95 HIS A CA 1
ATOM 710 C C . HIS A 1 95 ? 28.184 31.305 29.645 1.00 33.24 95 HIS A C 1
ATOM 711 O O . HIS A 1 95 ? 28.100 32.500 29.918 1.00 33.69 95 HIS A O 1
ATOM 718 N N . ILE A 1 96 ? 27.480 30.740 28.673 1.00 30.61 96 ILE A N 1
ATOM 719 C CA . ILE A 1 96 ? 26.531 31.522 27.885 1.00 29.58 96 ILE A CA 1
ATOM 720 C C . ILE A 1 96 ? 25.094 31.378 28.381 1.00 36.88 96 ILE A C 1
ATOM 721 O O . ILE A 1 96 ? 24.406 32.377 28.595 1.00 37.58 96 ILE A O 1
ATOM 726 N N . LEU A 1 97 ? 24.638 30.143 28.567 1.00 29.76 97 LEU A N 1
ATOM 727 C CA . LEU A 1 97 ? 23.253 29.911 28.983 1.00 32.22 97 LEU A CA 1
ATOM 728 C C . LEU A 1 97 ? 22.861 30.398 30.390 1.00 26.84 97 LEU A C 1
ATOM 729 O O . LEU A 1 97 ? 21.767 30.922 30.575 1.00 30.87 97 LEU A O 1
ATOM 734 N N . PRO A 1 98 ? 23.725 30.198 31.397 1.00 22.36 98 PRO A N 1
ATOM 735 C CA . PRO A 1 98 ? 23.218 30.528 32.739 1.00 24.63 98 PRO A CA 1
ATOM 736 C C . PRO A 1 98 ? 22.928 32.012 32.938 1.00 26.58 98 PRO A C 1
ATOM 737 O O . PRO A 1 98 ? 23.637 32.847 32.393 1.00 28.09 98 PRO A O 1
ATOM 741 N N . PRO A 1 99 ? 21.912 32.334 33.753 1.00 31.91 99 PRO A N 1
ATOM 742 C CA . PRO A 1 99 ? 21.460 33.726 33.901 1.00 30.72 99 PRO A CA 1
ATOM 743 C C . PRO A 1 99 ? 22.546 34.632 34.484 1.00 37.92 99 PRO A C 1
ATOM 744 O O . PRO A 1 99 ? 22.429 35.849 34.370 1.00 44.07 99 PRO A O 1
ATOM 748 N N . THR A 1 100 ? 23.570 34.057 35.114 1.00 32.46 100 THR A N 1
ATOM 749 C CA . THR A 1 100 ? 24.698 34.861 35.583 1.00 28.10 100 THR A CA 1
ATOM 750 C C . THR A 1 100 ? 26.020 34.383 34.975 1.00 37.06 100 THR A C 1
ATOM 751 O O . THR A 1 100 ? 27.097 34.642 35.517 1.00 39.22 100 THR A O 1
ATOM 755 N N . GLY A 1 101 ? 25.936 33.689 33.845 1.00 31.75 101 GLY A N 1
ATOM 756 C CA . GLY A 1 101 ? 27.136 33.264 33.145 1.00 25.68 101 GLY A CA 1
ATOM 757 C C . GLY A 1 101 ? 27.897 34.464 32.617 1.00 25.62 101 GLY A C 1
ATOM 758 O O . GLY A 1 101 ? 27.296 35.457 32.219 1.00 31.16 101 GLY A O 1
ATOM 759 N N . ARG A 1 102 ? 29.221 34.363 32.615 1.00 32.49 102 ARG A N 1
ATOM 760 C CA . ARG A 1 102 ? 30.098 35.428 32.131 1.00 32.03 102 ARG A CA 1
ATOM 761 C C . ARG A 1 102 ? 29.750 35.915 30.727 1.00 35.97 102 ARG A C 1
ATOM 762 O O . ARG A 1 102 ? 29.965 37.079 30.400 1.00 40.55 102 ARG A O 1
ATOM 770 N N . LEU A 1 103 ? 29.209 35.031 29.892 1.00 31.62 103 LEU A N 1
ATOM 771 C CA . LEU A 1 103 ? 28.933 35.394 28.505 1.00 35.56 103 LEU A CA 1
ATOM 772 C C . LEU A 1 103 ? 27.439 35.482 28.209 1.00 32.28 103 LEU A C 1
ATOM 773 O O . LEU A 1 103 ? 27.032 35.511 27.049 1.00 31.89 103 LEU A O 1
ATOM 778 N N . HIS A 1 104 ? 26.631 35.519 29.262 1.00 32.08 104 HIS A N 1
ATOM 779 C CA . HIS A 1 104 ? 25.194 35.447 29.107 1.00 30.22 104 HIS A CA 1
ATOM 780 C C . HIS A 1 104 ? 24.661 36.630 28.321 1.00 33.12 104 HIS A C 1
ATOM 781 O O . HIS A 1 104 ? 23.688 36.494 27.588 1.00 35.64 104 HIS A O 1
ATOM 788 N N . ARG A 1 105 ? 25.306 37.784 28.467 1.00 36.95 105 ARG A N 1
ATOM 789 C CA . ARG A 1 105 ? 24.882 38.990 27.757 1.00 39.97 105 ARG A CA 1
ATOM 790 C C . ARG A 1 105 ? 25.078 38.860 26.252 1.00 44.44 105 ARG A C 1
ATOM 791 O O . ARG A 1 105 ? 24.555 39.664 25.486 1.00 37.44 105 ARG A O 1
ATOM 799 N N . PHE A 1 106 ? 25.831 37.852 25.818 1.00 42.27 106 PHE A N 1
ATOM 800 C CA . PHE A 1 106 ? 26.000 37.644 24.378 1.00 41.62 106 PHE A CA 1
ATOM 801 C C . PHE A 1 106 ? 25.010 36.608 23.857 1.00 41.75 106 PHE A C 1
ATOM 802 O O . PHE A 1 106 ? 24.980 36.319 22.665 1.00 46.80 106 PHE A O 1
ATOM 810 N N . LEU A 1 107 ? 24.197 36.051 24.750 1.00 39.48 107 LEU A N 1
ATOM 811 C CA . LEU A 1 107 ? 23.305 34.965 24.353 1.00 39.34 107 LEU A CA 1
ATOM 812 C C . LEU A 1 107 ? 22.431 35.348 23.166 1.00 43.81 107 LEU A C 1
ATOM 813 O O . LEU A 1 107 ? 22.295 34.578 22.216 1.00 44.46 107 LEU A O 1
ATOM 818 N N . HIS A 1 108 ? 21.850 36.543 23.215 1.00 45.41 108 HIS A N 1
ATOM 819 C CA . HIS A 1 108 ? 20.952 36.996 22.160 1.00 48.98 108 HIS A CA 1
ATOM 820 C C . HIS A 1 108 ? 21.680 37.184 20.829 1.00 54.46 108 HIS A C 1
ATOM 821 O O . HIS A 1 108 ? 21.046 37.363 19.788 1.00 54.50 108 HIS A O 1
ATOM 828 N N . ARG A 1 109 ? 23.007 37.132 20.857 1.00 54.19 109 ARG A N 1
ATOM 829 C CA . ARG A 1 109 ? 23.787 37.326 19.639 1.00 53.82 109 ARG A CA 1
ATOM 830 C C . ARG A 1 109 ? 24.331 36.025 19.051 1.00 50.65 109 ARG A C 1
ATOM 831 O O . ARG A 1 109 ? 24.880 36.022 17.952 1.00 53.49 109 ARG A O 1
ATOM 839 N N . LEU A 1 110 ? 24.168 34.927 19.780 1.00 52.02 110 LEU A N 1
ATOM 840 C CA . LEU A 1 110 ? 24.603 33.621 19.309 1.00 50.99 110 LEU A CA 1
ATOM 841 C C . LEU A 1 110 ? 23.576 33.077 18.325 1.00 51.77 110 LEU A C 1
ATOM 842 O O . LEU A 1 110 ? 22.408 32.911 18.672 1.00 49.18 110 LEU A O 1
ATOM 847 N N . LYS A 1 111 ? 24.013 32.802 17.098 1.00 50.12 111 LYS A N 1
ATOM 848 C CA . LYS A 1 111 ? 23.094 32.340 16.061 1.00 56.71 111 LYS A CA 1
ATOM 849 C C . LYS A 1 111 ? 23.226 30.853 15.751 1.00 58.12 111 LYS A C 1
ATOM 850 O O . LYS A 1 111 ? 22.228 30.175 15.497 1.00 54.81 111 LYS A O 1
ATOM 856 N N . LYS A 1 112 ? 24.455 30.345 15.767 1.00 54.45 112 LYS A N 1
ATOM 857 C CA . LYS A 1 112 ? 24.702 28.985 15.313 1.00 49.82 112 LYS A CA 1
ATOM 858 C C . LYS A 1 112 ? 25.828 28.324 16.085 1.00 47.72 112 LYS A C 1
ATOM 859 O O . LYS A 1 112 ? 26.862 28.938 16.336 1.00 45.35 112 LYS A O 1
ATOM 865 N N . VAL A 1 113 ? 25.632 27.060 16.439 1.00 49.54 113 VAL A N 1
ATOM 866 C CA . VAL A 1 113 ? 26.693 26.276 17.047 1.00 46.99 113 VAL A CA 1
ATOM 867 C C . VAL A 1 113 ? 26.826 24.969 16.308 1.00 46.93 113 VAL A C 1
ATOM 868 O O . VAL A 1 113 ? 25.821 24.346 15.965 1.00 50.69 113 VAL A O 1
ATOM 872 N N . ILE A 1 114 ? 28.066 24.557 16.069 1.00 48.20 114 ILE A N 1
ATOM 873 C CA . ILE A 1 114 ? 28.348 23.288 15.410 1.00 42.64 114 ILE A CA 1
ATOM 874 C C . ILE A 1 114 ? 29.222 22.396 16.274 1.00 45.55 114 ILE A C 1
ATOM 875 O O . ILE A 1 114 ? 30.288 22.816 16.731 1.00 45.16 114 ILE A O 1
ATOM 880 N N . PHE A 1 115 ? 28.763 21.165 16.486 1.00 41.50 115 PHE A N 1
ATOM 881 C CA . PHE A 1 115 ? 29.568 20.131 17.116 1.00 38.41 115 PHE A CA 1
ATOM 882 C C . PHE A 1 115 ? 29.767 18.961 16.158 1.00 50.56 115 PHE A C 1
ATOM 883 O O . PHE A 1 115 ? 28.823 18.535 15.490 1.00 49.32 115 PHE A O 1
ATOM 891 N N . TRP A 1 116 ? 30.992 18.450 16.086 1.00 52.01 116 TRP A N 1
ATOM 892 C CA . TRP A 1 116 ? 31.241 17.151 15.466 1.00 50.20 116 TRP A CA 1
ATOM 893 C C . TRP A 1 116 ? 31.812 16.267 16.560 1.00 44.24 116 TRP A C 1
ATOM 894 O O . TRP A 1 116 ? 32.642 16.731 17.343 1.00 39.78 116 TRP A O 1
ATOM 905 N N . GLY A 1 117 ? 31.383 15.006 16.608 1.00 50.40 117 GLY A N 1
ATOM 906 C CA . GLY A 1 117 ? 31.892 14.033 17.569 1.00 48.02 117 GLY A CA 1
ATOM 907 C C . GLY A 1 117 ? 31.909 14.519 19.013 1.00 47.19 117 GLY A C 1
ATOM 908 O O . GLY A 1 117 ? 32.963 14.545 19.649 1.00 41.66 117 GLY A O 1
ATOM 909 N N . ASN A 1 118 ? 30.729 14.857 19.529 1.00 39.17 118 ASN A N 1
ATOM 910 C CA . ASN A 1 118 ? 30.564 15.597 20.786 1.00 32.90 118 ASN A CA 1
ATOM 911 C C . ASN A 1 118 ? 30.353 14.747 22.059 1.00 34.35 118 ASN A C 1
ATOM 912 O O . ASN A 1 118 ? 29.288 14.155 22.256 1.00 34.60 118 ASN A O 1
ATOM 917 N N . PRO A 1 119 ? 31.362 14.705 22.947 1.00 38.55 119 PRO A N 1
ATOM 918 C CA . PRO A 1 119 ? 31.206 13.936 24.189 1.00 35.73 119 PRO A CA 1
ATOM 919 C C . PRO A 1 119 ? 30.133 14.499 25.121 1.00 33.11 119 PRO A C 1
ATOM 920 O O . PRO A 1 119 ? 29.752 13.823 26.075 1.00 33.48 119 PRO A O 1
ATOM 924 N N . MET A 1 120 ? 29.653 15.711 24.853 1.00 32.65 120 MET A N 1
ATOM 925 C CA . MET A 1 120 ? 28.563 16.286 25.632 1.00 32.08 120 MET A CA 1
ATOM 926 C C . MET A 1 120 ? 27.277 16.297 24.832 1.00 36.09 120 MET A C 1
ATOM 927 O O . MET A 1 120 ? 26.343 17.025 25.171 1.00 38.63 120 MET A O 1
ATOM 932 N N . ARG A 1 121 ? 27.222 15.531 23.752 1.00 34.33 121 ARG A N 1
ATOM 933 C CA . ARG A 1 121 ? 26.047 15.591 22.888 1.00 44.92 121 ARG A CA 1
ATOM 934 C C . ARG A 1 121 ? 24.757 15.260 23.644 1.00 46.67 121 ARG A C 1
ATOM 935 O O . ARG A 1 121 ? 24.667 14.239 24.323 1.00 43.43 121 ARG A O 1
ATOM 943 N N . GLN A 1 122 ? 23.770 16.144 23.521 1.00 42.79 122 GLN A N 1
ATOM 944 C CA . GLN A 1 122 ? 22.476 15.983 24.177 1.00 37.53 122 GLN A CA 1
ATOM 945 C C . GLN A 1 122 ? 21.809 14.692 23.716 1.00 47.59 122 GLN A C 1
ATOM 946 O O . GLN A 1 122 ? 22.016 14.253 22.582 1.00 48.21 122 GLN A O 1
ATOM 952 N N . LYS A 1 123 ? 21.010 14.084 24.589 1.00 52.86 123 LYS A N 1
ATOM 953 C CA . LYS A 1 123 ? 20.380 12.806 24.269 1.00 55.41 123 LYS A CA 1
ATOM 954 C C . LYS A 1 123 ? 19.423 12.923 23.078 1.00 58.49 123 LYS A C 1
ATOM 955 O O . LYS A 1 123 ? 18.522 13.764 23.074 1.00 62.00 123 LYS A O 1
ATOM 961 N N . GLY A 1 124 ? 19.629 12.081 22.068 1.00 57.37 124 GLY A N 1
ATOM 962 C CA . GLY A 1 124 ? 18.732 12.019 20.928 1.00 66.79 124 GLY A CA 1
ATOM 963 C C . GLY A 1 124 ? 18.829 13.188 19.963 1.00 66.71 124 GLY A C 1
ATOM 964 O O . GLY A 1 124 ? 18.036 13.302 19.032 1.00 74.37 124 GLY A O 1
ATOM 965 N N . PHE A 1 125 ? 19.813 14.052 20.178 1.00 55.01 125 PHE A N 1
ATOM 966 C CA . PHE A 1 125 ? 20.024 15.224 19.339 1.00 55.29 125 PHE A CA 1
ATOM 967 C C . PHE A 1 125 ? 21.196 14.996 18.372 1.00 52.66 125 PHE A C 1
ATOM 968 O O . PHE A 1 125 ? 22.349 15.065 18.783 1.00 50.33 125 PHE A O 1
ATOM 976 N N . ALA A 1 126 ? 20.909 14.739 17.095 1.00 47.44 126 ALA A N 1
ATOM 977 C CA . ALA A 1 126 ? 21.974 14.499 16.114 1.00 53.81 126 ALA A CA 1
ATOM 978 C C . ALA A 1 126 ? 21.590 14.824 14.667 1.00 66.10 126 ALA A C 1
ATOM 979 O O . ALA A 1 126 ? 20.417 14.768 14.295 1.00 72.49 126 ALA A O 1
ATOM 981 N N . HIS A 1 127 ? 22.598 15.146 13.855 1.00 61.73 127 HIS A N 1
ATOM 982 C CA . HIS A 1 127 ? 22.394 15.466 12.444 1.00 64.16 127 HIS A CA 1
ATOM 983 C C . HIS A 1 127 ? 23.347 14.655 11.590 1.00 68.97 127 HIS A C 1
ATOM 984 O O . HIS A 1 127 ? 24.467 14.364 12.010 1.00 66.42 127 HIS A O 1
ATOM 991 N N . SER A 1 128 ? 22.904 14.295 10.388 1.00 71.18 128 SER A N 1
ATOM 992 C CA . SER A 1 128 ? 23.743 13.552 9.458 1.00 75.28 128 SER A CA 1
ATOM 993 C C . SER A 1 128 ? 24.737 14.481 8.775 1.00 74.51 128 SER A C 1
ATOM 994 O O . SER A 1 128 ? 24.420 15.641 8.502 1.00 71.27 128 SER A O 1
ATOM 997 N N . ASP A 1 129 ? 25.939 13.976 8.506 1.00 69.85 129 ASP A N 1
ATOM 998 C CA . ASP A 1 129 ? 26.915 14.730 7.722 1.00 72.85 129 ASP A CA 1
ATOM 999 C C . ASP A 1 129 ? 26.914 14.290 6.257 1.00 76.53 129 ASP A C 1
ATOM 1000 O O . ASP A 1 129 ? 27.880 14.515 5.527 1.00 72.64 129 ASP A O 1
ATOM 1005 N N . GLU A 1 130 ? 25.816 13.671 5.835 1.00 82.61 130 GLU A N 1
ATOM 1006 C CA . GLU A 1 130 ? 25.595 13.365 4.428 1.00 84.15 130 GLU A CA 1
ATOM 1007 C C . GLU A 1 130 ? 26.840 12.726 3.836 1.00 90.81 130 GLU A C 1
ATOM 1008 O O . GLU A 1 130 ? 27.473 13.276 2.936 1.00 92.88 130 GLU A O 1
ATOM 1014 N N . TRP A 1 131 ? 27.183 11.553 4.350 1.00 91.51 131 TRP A N 1
ATOM 1015 C CA . TRP A 1 131 ? 28.443 10.916 4.016 1.00 89.25 131 TRP A CA 1
ATOM 1016 C C . TRP A 1 131 ? 28.277 9.407 4.131 1.00 89.38 131 TRP A C 1
ATOM 1017 O O . TRP A 1 131 ? 27.170 8.890 3.993 1.00 90.70 131 TRP A O 1
ATOM 1028 N N . ILE A 1 132 ? 29.369 8.702 4.399 1.00 85.63 132 ILE A N 1
ATOM 1029 C CA . ILE A 1 132 ? 29.352 7.246 4.350 1.00 83.42 132 ILE A CA 1
ATOM 1030 C C . ILE A 1 132 ? 28.982 6.598 5.684 1.00 80.44 132 ILE A C 1
ATOM 1031 O O . ILE A 1 132 ? 28.958 5.370 5.801 1.00 77.55 132 ILE A O 1
ATOM 1036 N N . HIS A 1 133 ? 28.683 7.423 6.681 1.00 75.02 133 HIS A N 1
ATOM 1037 C CA . HIS A 1 133 ? 28.339 6.911 8.003 1.00 77.12 133 HIS A CA 1
ATOM 1038 C C . HIS A 1 133 ? 26.923 7.264 8.448 1.00 80.33 133 HIS A C 1
ATOM 1039 O O . HIS A 1 133 ? 26.453 8.381 8.226 1.00 77.96 133 HIS A O 1
ATOM 1046 N N . PRO A 1 134 ? 26.245 6.302 9.092 1.00 82.87 134 PRO A N 1
ATOM 1047 C CA . PRO A 1 134 ? 24.875 6.476 9.585 1.00 82.08 134 PRO A CA 1
ATOM 1048 C C . PRO A 1 134 ? 24.837 7.390 10.806 1.00 74.67 134 PRO A C 1
ATOM 1049 O O . PRO A 1 134 ? 25.666 7.254 11.702 1.00 69.90 134 PRO A O 1
ATOM 1053 N N . VAL A 1 135 ? 23.887 8.316 10.831 1.00 72.90 135 VAL A N 1
ATOM 1054 C CA . VAL A 1 135 ? 23.747 9.219 11.962 1.00 72.56 135 VAL A CA 1
ATOM 1055 C C . VAL A 1 135 ? 23.547 8.411 13.243 1.00 72.62 135 VAL A C 1
ATOM 1056 O O . VAL A 1 135 ? 23.032 7.294 13.203 1.00 69.39 135 VAL A O 1
ATOM 1060 N N . ALA A 1 136 ? 23.972 8.974 14.372 1.00 72.48 136 ALA A N 1
ATOM 1061 C CA . ALA A 1 136 ? 23.833 8.321 15.670 1.00 70.87 136 ALA A CA 1
ATOM 1062 C C . ALA A 1 136 ? 22.367 8.043 16.006 1.00 67.54 136 ALA A C 1
ATOM 1063 O O . ALA A 1 136 ? 21.495 8.859 15.720 1.00 63.70 136 ALA A O 1
ATOM 1065 N N . ALA A 1 137 ? 22.111 6.895 16.629 1.00 69.10 137 ALA A N 1
ATOM 1066 C CA . ALA A 1 137 ? 20.751 6.452 16.941 1.00 67.39 137 ALA A CA 1
ATOM 1067 C C . ALA A 1 137 ? 20.087 7.305 18.019 1.00 60.45 137 ALA A C 1
ATOM 1068 O O . ALA A 1 137 ? 20.766 7.997 18.776 1.00 60.92 137 ALA A O 1
ATOM 1070 N N . PRO A 1 138 ? 18.750 7.246 18.089 1.00 63.28 138 PRO A N 1
ATOM 1071 C CA . PRO A 1 138 ? 17.906 8.050 18.982 1.00 64.95 138 PRO A CA 1
ATOM 1072 C C . PRO A 1 138 ? 18.106 7.785 20.469 1.00 62.26 138 PRO A C 1
ATOM 1073 O O . PRO A 1 138 ? 17.821 8.674 21.269 1.00 67.43 138 PRO A O 1
ATOM 1077 N N . ASP A 1 139 ? 18.543 6.590 20.846 1.00 66.73 139 ASP A N 1
ATOM 1078 C CA . ASP A 1 139 ? 18.707 6.296 22.269 1.00 75.97 139 ASP A CA 1
ATOM 1079 C C . ASP A 1 139 ? 20.145 6.500 22.748 1.00 70.43 139 ASP A C 1
ATOM 1080 O O . ASP A 1 139 ? 20.517 6.044 23.829 1.00 74.28 139 ASP A O 1
ATOM 1085 N N . THR A 1 140 ? 20.942 7.199 21.943 1.00 61.98 140 THR A N 1
ATOM 1086 C CA . THR A 1 140 ? 22.325 7.487 22.312 1.00 62.38 140 THR A CA 1
ATOM 1087 C C . THR A 1 140 ? 22.554 8.950 22.681 1.00 55.31 140 THR A C 1
ATOM 1088 O O . THR A 1 140 ? 21.796 9.847 22.286 1.00 49.68 140 THR A O 1
ATOM 1092 N N . LEU A 1 141 ? 23.617 9.172 23.443 1.00 45.19 141 LEU A N 1
ATOM 1093 C CA . LEU A 1 141 ? 24.002 10.504 23.888 1.00 44.13 141 LEU A CA 1
ATOM 1094 C C . LEU A 1 141 ? 25.513 10.595 24.066 1.00 46.11 141 LEU A C 1
ATOM 1095 O O . LEU A 1 141 ? 26.239 9.637 23.790 1.00 50.18 141 LEU A O 1
ATOM 1100 N N . GLY A 1 142 ? 25.979 11.753 24.524 1.00 38.78 142 GLY A N 1
ATOM 1101 C CA . GLY A 1 142 ? 27.379 11.917 24.847 1.00 38.65 142 GLY A CA 1
ATOM 1102 C C . GLY A 1 142 ? 27.725 11.120 26.090 1.00 38.36 142 GLY A C 1
ATOM 1103 O O . GLY A 1 142 ? 26.923 10.989 27.017 1.00 31.62 142 GLY A O 1
ATOM 1104 N N . ILE A 1 143 ? 28.934 10.580 26.117 1.00 35.93 143 ILE A N 1
ATOM 1105 C CA . ILE A 1 143 ? 29.389 9.837 27.279 1.00 30.75 143 ILE A CA 1
ATOM 1106 C C . ILE A 1 143 ? 29.417 10.672 28.573 1.00 37.14 143 ILE A C 1
ATOM 1107 O O . ILE A 1 143 ? 29.082 10.163 29.649 1.00 37.70 143 ILE A O 1
ATOM 1112 N N . LEU A 1 144 ? 29.811 11.944 28.478 1.00 33.12 144 LEU A N 1
ATOM 1113 C CA . LEU A 1 144 ? 30.017 12.778 29.675 1.00 33.01 144 LEU A CA 1
ATOM 1114 C C . LEU A 1 144 ? 28.725 13.049 30.444 1.00 33.08 144 LEU A C 1
ATOM 1115 O O . LEU A 1 144 ? 27.695 13.302 29.843 1.00 34.48 144 LEU A O 1
ATOM 1120 N N . GLU A 1 145 ? 28.790 13.006 31.773 1.00 36.92 145 GLU A N 1
ATOM 1121 C CA . GLU A 1 145 ? 27.608 13.216 32.619 1.00 42.47 145 GLU A CA 1
ATOM 1122 C C . GLU A 1 145 ? 27.142 14.675 32.614 1.00 31.98 145 GLU A C 1
ATOM 1123 O O . GLU A 1 145 ? 25.969 14.965 32.817 1.00 39.81 145 GLU A O 1
ATOM 1129 N N . ASP A 1 146 ? 28.083 15.588 32.410 1.00 34.14 146 ASP A N 1
ATOM 1130 C CA . ASP A 1 146 ? 27.786 17.003 32.236 1.00 37.46 146 ASP A CA 1
ATOM 1131 C C . ASP A 1 146 ? 27.586 17.258 30.742 1.00 35.56 146 ASP A C 1
ATOM 1132 O O . ASP A 1 146 ? 28.510 17.662 30.044 1.00 40.95 146 ASP A O 1
ATOM 1137 N N . ARG A 1 147 ? 26.388 16.992 30.249 1.00 35.36 147 ARG A N 1
ATOM 1138 C CA . ARG A 1 147 ? 26.128 17.086 28.818 1.00 34.82 147 ARG A CA 1
ATOM 1139 C C . ARG A 1 147 ? 25.072 18.149 28.529 1.00 32.77 147 ARG A C 1
ATOM 1140 O O . ARG A 1 147 ? 24.407 18.659 29.441 1.00 31.71 147 ARG A O 1
ATOM 1148 N N . LEU A 1 148 ? 24.927 18.486 27.253 1.00 30.66 148 LEU A N 1
ATOM 1149 C CA . LEU A 1 148 ? 23.995 19.532 26.860 1.00 40.73 148 LEU A CA 1
ATOM 1150 C C . LEU A 1 148 ? 22.559 19.060 27.046 1.00 45.59 148 LEU A C 1
ATOM 1151 O O . LEU A 1 148 ? 22.272 17.865 26.957 1.00 47.98 148 LEU A O 1
ATOM 1156 N N . GLU A 1 149 ? 21.663 19.998 27.331 1.00 50.23 149 GLU A N 1
ATOM 1157 C CA . GLU A 1 149 ? 20.254 19.673 27.503 1.00 52.54 149 GLU A CA 1
ATOM 1158 C C . GLU A 1 149 ? 19.350 20.790 26.976 1.00 51.59 149 GLU A C 1
ATOM 1159 O O . GLU A 1 149 ? 19.745 21.953 26.948 1.00 50.04 149 GLU A O 1
ATOM 1165 N N . ASN A 1 150 ? 18.151 20.418 26.538 1.00 58.02 150 ASN A N 1
ATOM 1166 C CA . ASN A 1 150 ? 17.123 21.391 26.167 1.00 59.25 150 ASN A CA 1
ATOM 1167 C C . ASN A 1 150 ? 17.585 22.406 25.137 1.00 54.44 150 ASN A C 1
ATOM 1168 O O . ASN A 1 150 ? 17.174 23.559 25.177 1.00 62.08 150 ASN A O 1
ATOM 1173 N N . LEU A 1 151 ? 18.441 21.978 24.216 1.00 48.78 151 LEU A N 1
ATOM 1174 C CA . LEU A 1 151 ? 18.998 22.892 23.233 1.00 52.70 151 LEU A CA 1
ATOM 1175 C C . LEU A 1 151 ? 17.885 23.477 22.377 1.00 56.35 151 LEU A C 1
ATOM 1176 O O . LEU A 1 151 ? 17.906 24.655 22.038 1.00 55.88 151 LEU A O 1
ATOM 1181 N N . GLU A 1 152 ? 16.904 22.644 22.053 1.00 67.30 152 GLU A N 1
ATOM 1182 C CA . GLU A 1 152 ? 15.803 23.043 21.183 1.00 77.70 152 GLU A CA 1
ATOM 1183 C C . GLU A 1 152 ? 14.970 24.171 21.787 1.00 72.63 152 GLU A C 1
ATOM 1184 O O . GLU A 1 152 ? 14.093 24.723 21.124 1.00 74.25 152 GLU A O 1
ATOM 1190 N N . GLN A 1 153 ? 15.251 24.517 23.038 1.00 66.19 153 GLN A N 1
ATOM 1191 C CA . GLN A 1 153 ? 14.467 25.528 23.737 1.00 67.30 153 GLN A CA 1
ATOM 1192 C C . GLN A 1 153 ? 14.997 26.950 23.554 1.00 67.59 153 GLN A C 1
ATOM 1193 O O . GLN A 1 153 ? 1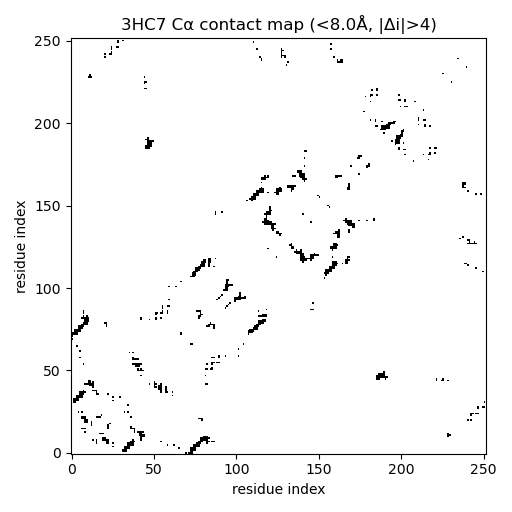4.373 27.910 24.002 1.00 65.00 153 GLN A O 1
ATOM 1199 N N . TYR A 1 154 ? 16.129 27.083 22.871 1.00 65.07 154 TYR A N 1
ATOM 1200 C CA . TYR A 1 154 ? 16.751 28.392 22.675 1.00 58.87 154 TYR A CA 1
ATOM 1201 C C . TYR A 1 154 ? 16.645 28.933 21.246 1.00 60.13 154 TYR A C 1
ATOM 1202 O O . TYR A 1 154 ? 16.293 28.206 20.314 1.00 63.39 154 TYR A O 1
ATOM 1211 N N . GLY A 1 155 ? 16.958 30.217 21.089 1.00 56.91 155 GLY A N 1
ATOM 1212 C CA . GLY A 1 155 ? 16.840 30.894 19.807 1.00 55.11 155 GLY A CA 1
ATOM 1213 C C . GLY A 1 155 ? 17.918 30.541 18.799 1.00 61.30 155 GLY A C 1
ATOM 1214 O O . GLY A 1 155 ? 17.673 30.593 17.594 1.00 65.35 155 GLY A O 1
ATOM 1215 N N . PHE A 1 156 ? 19.100 30.162 19.271 1.00 50.68 156 PHE A N 1
ATOM 1216 C CA . PHE A 1 156 ? 20.182 29.824 18.375 1.00 51.64 156 PHE A CA 1
ATOM 1217 C C . PHE A 1 156 ? 19.907 28.483 17.741 1.00 56.73 156 PHE A C 1
ATOM 1218 O O . PHE A 1 156 ? 19.080 27.740 18.204 1.00 58.89 156 PHE A O 1
ATOM 1226 N N . GLU A 1 157 ? 20.574 28.200 16.636 1.00 53.31 157 GLU A N 1
ATOM 1227 C CA . GLU A 1 157 ? 20.454 26.880 16.071 1.00 52.69 157 GLU A CA 1
ATOM 1228 C C . GLU A 1 157 ? 21.729 26.092 16.202 1.00 54.69 157 GLU A C 1
ATOM 1229 O O . GLU A 1 157 ? 22.810 26.610 16.161 1.00 52.02 157 GLU A O 1
ATOM 1235 N N . VAL A 1 158 ? 21.553 24.807 16.370 1.00 59.78 158 VAL A N 1
ATOM 1236 C CA . VAL A 1 158 ? 22.660 23.916 16.652 1.00 46.77 158 VAL A CA 1
ATOM 1237 C C . VAL A 1 158 ? 22.726 22.816 15.624 1.00 60.79 158 VAL A C 1
ATOM 1238 O O . VAL A 1 158 ? 21.730 22.234 15.292 1.00 62.60 158 VAL A O 1
ATOM 1242 N N . ARG A 1 159 ? 23.921 22.524 15.155 1.00 60.13 159 ARG A N 1
ATOM 1243 C CA . ARG A 1 159 ? 24.171 21.291 14.433 1.00 59.45 159 ARG A CA 1
ATOM 1244 C C . ARG A 1 159 ? 25.129 20.382 15.225 1.00 57.44 159 ARG A C 1
ATOM 1245 O O . ARG A 1 159 ? 26.208 20.788 15.543 1.00 57.73 159 ARG A O 1
ATOM 1253 N N . ASP A 1 160 ? 24.692 19.175 15.542 1.00 52.82 160 ASP A N 1
ATOM 1254 C CA . ASP A 1 160 ? 25.503 18.187 16.249 1.00 47.23 160 ASP A CA 1
ATOM 1255 C C . ASP A 1 160 ? 25.596 16.909 15.444 1.00 51.13 160 ASP A C 1
ATOM 1256 O O . ASP A 1 160 ? 24.732 16.056 15.505 1.00 55.82 160 ASP A O 1
ATOM 1261 N N . TYR A 1 161 ? 26.669 16.819 14.683 1.00 53.66 161 TYR A N 1
ATOM 1262 C CA . TYR A 1 161 ? 26.944 15.712 13.774 1.00 49.23 161 TYR A CA 1
ATOM 1263 C C . TYR A 1 161 ? 27.616 14.565 14.505 1.00 53.59 161 TYR A C 1
ATOM 1264 O O . TYR A 1 161 ? 28.681 14.738 15.038 1.00 47.82 161 TYR A O 1
ATOM 1273 N N . ALA A 1 162 ? 26.991 13.405 14.496 1.00 51.97 162 ALA A N 1
ATOM 1274 C CA . ALA A 1 162 ? 27.446 12.273 15.284 1.00 56.04 162 ALA A CA 1
ATOM 1275 C C . ALA A 1 162 ? 27.143 10.975 14.567 1.00 54.82 162 ALA A C 1
ATOM 1276 O O . ALA A 1 162 ? 26.022 10.766 14.107 1.00 55.20 162 ALA A O 1
ATOM 1278 N N . HIS A 1 163 ? 28.148 10.108 14.474 1.00 58.01 163 HIS A N 1
ATOM 1279 C CA . HIS A 1 163 ? 28.004 8.813 13.815 1.00 59.04 163 HIS A CA 1
ATOM 1280 C C . HIS A 1 163 ? 27.929 7.711 14.851 1.00 67.33 163 HIS A C 1
ATOM 1281 O O . HIS A 1 163 ? 28.648 7.748 15.852 1.00 62.05 163 HIS A O 1
ATOM 1288 N N . ASP A 1 164 ? 27.090 6.711 14.612 1.00 74.45 164 ASP A N 1
ATOM 1289 C CA . ASP A 1 164 ? 27.215 5.494 15.394 1.00 75.86 164 ASP A CA 1
ATOM 1290 C C . ASP A 1 164 ? 28.549 4.860 15.026 1.00 66.34 164 ASP A C 1
ATOM 1291 O O . ASP A 1 164 ? 28.932 4.819 13.858 1.00 76.74 164 ASP A O 1
ATOM 1296 N N . GLY A 1 165 ? 29.268 4.386 16.027 1.00 56.64 165 GLY A N 1
ATOM 1297 C CA . GLY A 1 165 ? 30.632 3.936 15.820 1.00 64.27 165 GLY A CA 1
ATOM 1298 C C . GLY A 1 165 ? 31.558 4.906 16.524 1.00 62.55 165 GLY A C 1
ATOM 1299 O O . GLY A 1 165 ? 32.636 4.532 16.988 1.00 58.11 165 GLY A O 1
ATOM 1300 N N . ASP A 1 166 ? 31.124 6.163 16.600 1.00 55.49 166 ASP A N 1
ATOM 1301 C CA . ASP A 1 166 ? 31.797 7.162 17.413 1.00 50.73 166 ASP A CA 1
ATOM 1302 C C . ASP A 1 166 ? 31.206 7.063 18.817 1.00 51.15 166 ASP A C 1
ATOM 1303 O O . ASP A 1 166 ? 30.271 7.784 19.165 1.00 51.01 166 ASP A O 1
ATOM 1308 N N . MET A 1 167 ? 31.755 6.150 19.612 1.00 55.60 167 MET A N 1
ATOM 1309 C CA . MET A 1 167 ? 31.134 5.735 20.868 1.00 56.52 167 MET A CA 1
ATOM 1310 C C . MET A 1 167 ? 30.956 6.846 21.892 1.00 51.51 167 MET A C 1
ATOM 1311 O O . MET A 1 167 ? 29.874 7.008 22.446 1.00 55.98 167 MET A O 1
ATOM 1316 N N . TYR A 1 168 ? 32.019 7.600 22.152 1.00 50.73 168 TYR A N 1
ATOM 1317 C CA . TYR A 1 168 ? 31.948 8.673 23.137 1.00 48.33 168 TYR A CA 1
ATOM 1318 C C . TYR A 1 168 ? 30.939 9.753 22.756 1.00 40.38 168 TYR A C 1
ATOM 1319 O O . TYR A 1 168 ? 30.423 10.469 23.612 1.00 41.74 168 TYR A O 1
ATOM 1328 N N . ALA A 1 169 ? 30.639 9.853 21.468 1.00 45.17 169 ALA A N 1
ATOM 1329 C CA . ALA A 1 169 ? 29.616 10.779 21.004 1.00 49.28 169 ALA A CA 1
ATOM 1330 C C . ALA A 1 169 ? 28.248 10.102 20.987 1.00 51.73 169 ALA A C 1
ATOM 1331 O O . ALA A 1 169 ? 27.217 10.765 20.892 1.00 48.02 169 ALA A O 1
ATOM 1333 N N . SER A 1 170 ? 28.244 8.775 21.068 1.00 49.42 170 SER A N 1
ATOM 1334 C CA . SER A 1 170 ? 27.002 8.017 20.966 1.00 57.00 170 SER A CA 1
ATOM 1335 C C . SER A 1 170 ? 27.010 6.753 21.827 1.00 59.26 170 SER A C 1
ATOM 1336 O O . SER A 1 170 ? 27.158 5.645 21.320 1.00 57.69 170 SER A O 1
ATOM 1339 N N . ILE A 1 171 ? 26.855 6.936 23.133 1.00 61.73 171 ILE A N 1
ATOM 1340 C CA . ILE A 1 171 ? 26.707 5.829 24.064 1.00 50.50 171 ILE A CA 1
ATOM 1341 C C . ILE A 1 171 ? 25.221 5.579 24.221 1.00 43.94 171 ILE A C 1
ATOM 1342 O O . ILE A 1 171 ? 24.440 6.525 24.249 1.00 42.65 171 ILE A O 1
ATOM 1347 N N . LYS A 1 172 ? 24.822 4.315 24.312 1.00 50.41 172 LYS A N 1
ATOM 1348 C CA . LYS A 1 172 ? 23.423 3.994 24.559 1.00 50.21 172 LYS A CA 1
ATOM 1349 C C . LYS A 1 172 ? 23.107 4.300 26.012 1.00 50.55 172 LYS A C 1
ATOM 1350 O O . LYS A 1 172 ? 23.865 3.927 26.906 1.00 48.98 172 LYS A O 1
ATOM 1352 N N . GLU A 1 173 ? 21.993 4.988 26.243 1.00 52.75 173 GLU A N 1
ATOM 1353 C CA . GLU A 1 173 ? 21.618 5.416 27.589 1.00 51.41 173 GLU A CA 1
ATOM 1354 C C . GLU A 1 173 ? 21.752 4.297 28.627 1.00 57.85 173 GLU A C 1
ATOM 1355 O O . GLU A 1 173 ? 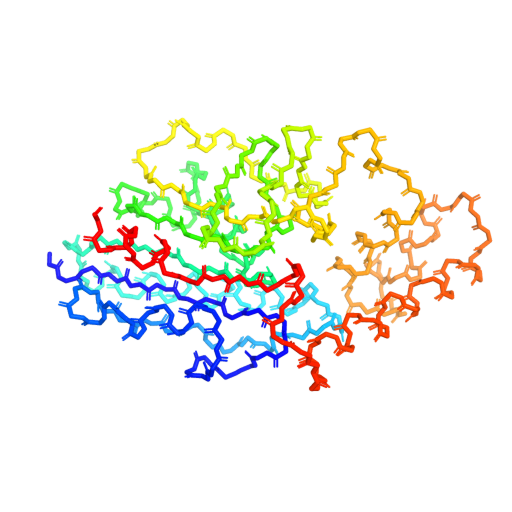22.239 4.522 29.733 1.00 66.46 173 GLU A O 1
ATOM 1357 N N . ASP A 1 174 ? 21.329 3.092 28.263 1.00 59.11 174 ASP A N 1
ATOM 1358 C CA . ASP A 1 174 ? 21.378 1.958 29.185 1.00 70.29 174 ASP A CA 1
ATOM 1359 C C . ASP A 1 174 ? 22.799 1.523 29.564 1.00 73.49 174 ASP A C 1
ATOM 1360 O O . ASP A 1 174 ? 22.990 0.829 30.561 1.00 78.65 174 ASP A O 1
ATOM 1365 N N . ASP A 1 175 ? 23.790 1.921 28.769 1.00 63.30 175 ASP A N 1
ATOM 1366 C CA . ASP A 1 175 ? 25.166 1.467 28.970 1.00 53.58 175 ASP A CA 1
ATOM 1367 C C . ASP A 1 175 ? 26.005 2.481 29.740 1.00 46.57 175 ASP A C 1
ATOM 1368 O O . ASP A 1 175 ? 27.203 2.292 29.935 1.00 46.02 175 ASP A O 1
ATOM 1373 N N . LEU A 1 176 ? 25.358 3.549 30.182 1.00 48.22 176 LEU A N 1
ATOM 1374 C CA . LEU A 1 176 ? 26.047 4.734 30.676 1.00 48.99 176 LEU A CA 1
ATOM 1375 C C . LEU A 1 176 ? 26.962 4.469 31.873 1.00 43.57 176 LEU A C 1
ATOM 1376 O O . LEU A 1 176 ? 27.934 5.198 32.099 1.00 44.05 176 LEU A O 1
ATOM 1381 N N . HIS A 1 177 ? 26.653 3.435 32.642 1.00 39.49 177 HIS A N 1
ATOM 1382 C CA . HIS A 1 177 ? 27.441 3.153 33.836 1.00 46.26 177 HIS A CA 1
ATOM 1383 C C . HIS A 1 177 ? 28.063 1.775 33.795 1.00 37.55 177 HIS A C 1
ATOM 1384 O O . HIS A 1 177 ? 28.467 1.226 34.814 1.00 47.74 177 HIS A O 1
ATOM 1391 N N . GLU A 1 178 ? 28.139 1.222 32.594 1.00 36.41 178 GLU A N 1
ATOM 1392 C CA . GLU A 1 178 ? 28.945 0.036 32.359 1.00 31.50 178 GLU A CA 1
ATOM 1393 C C . GLU A 1 178 ? 30.411 0.373 32.663 1.00 32.03 178 GLU A C 1
ATOM 1394 O O . GLU A 1 178 ? 30.870 1.494 32.428 1.00 31.15 178 GLU A O 1
ATOM 1400 N N . TYR A 1 179 ? 31.134 -0.611 33.183 1.00 33.45 179 TYR A N 1
ATOM 1401 C CA . TYR A 1 179 ? 32.518 -0.459 33.623 1.00 26.16 179 TYR A CA 1
ATOM 1402 C C . TYR A 1 179 ? 33.447 0.209 32.598 1.00 29.50 179 TYR A C 1
ATOM 1403 O O . TYR A 1 179 ? 34.119 1.196 32.908 1.00 26.50 179 TYR A O 1
ATOM 1412 N N . GLU A 1 180 ? 33.501 -0.353 31.393 1.00 27.93 180 GLU A N 1
ATOM 1413 C CA . GLU A 1 180 ? 34.332 0.181 30.321 1.00 36.93 180 GLU A CA 1
ATOM 1414 C C . GLU A 1 180 ? 33.976 1.633 30.030 1.00 34.44 180 GLU A C 1
ATOM 1415 O O . GLU A 1 180 ? 34.852 2.476 29.817 1.00 35.97 180 GLU A O 1
ATOM 1421 N N . VAL A 1 181 ? 32.682 1.925 30.033 1.00 31.13 181 VAL A N 1
ATOM 1422 C CA . VAL A 1 181 ? 32.224 3.285 29.805 1.00 29.33 181 VAL A CA 1
ATOM 1423 C C . VAL A 1 181 ? 32.675 4.207 30.942 1.00 32.93 181 VAL A C 1
ATOM 1424 O O . VAL A 1 181 ? 33.138 5.321 30.703 1.00 32.05 181 VAL A O 1
ATOM 1428 N N . ALA A 1 182 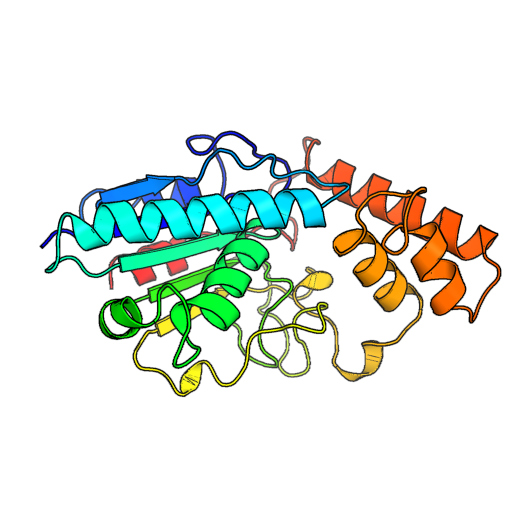? 32.556 3.737 32.181 1.00 27.61 182 ALA A N 1
ATOM 1429 C CA . ALA A 1 182 ? 32.957 4.546 33.330 1.00 25.27 182 ALA A CA 1
ATOM 1430 C C . ALA A 1 182 ? 34.450 4.875 33.277 1.00 23.02 182 ALA A C 1
ATOM 1431 O O . ALA A 1 182 ? 34.875 5.985 33.617 1.00 28.23 182 ALA A O 1
ATOM 1433 N N . ILE A 1 183 ? 35.254 3.904 32.860 1.00 22.34 183 ILE A N 1
ATOM 1434 C CA . ILE A 1 183 ? 36.696 4.112 32.851 1.00 27.05 183 ILE A CA 1
ATOM 1435 C C . ILE A 1 183 ? 37.075 5.073 31.729 1.00 22.72 183 ILE A C 1
ATOM 1436 O O . ILE A 1 183 ? 37.949 5.929 31.884 1.00 25.08 183 ILE A O 1
ATOM 1441 N N . GLY A 1 184 ? 36.372 4.964 30.609 1.00 27.47 184 GLY A N 1
ATOM 1442 C CA . GLY A 1 184 ? 36.458 5.982 29.573 1.00 30.17 184 GLY A CA 1
ATOM 1443 C C . GLY A 1 184 ? 36.181 7.389 30.083 1.00 29.77 184 GLY A C 1
ATOM 1444 O O . GLY A 1 184 ? 36.923 8.333 29.770 1.00 27.07 184 GLY A O 1
ATOM 1445 N N . ARG A 1 185 ? 35.115 7.555 30.863 1.00 29.94 185 ARG A N 1
ATOM 1446 C CA . ARG A 1 185 ? 34.827 8.881 31.427 1.00 31.59 185 ARG A CA 1
ATOM 1447 C C . ARG A 1 185 ? 35.949 9.291 32.362 1.00 30.79 185 ARG A C 1
ATOM 1448 O O . ARG A 1 185 ? 36.359 10.439 32.383 1.00 23.19 185 ARG A O 1
ATOM 1456 N N . ILE A 1 186 ? 36.462 8.339 33.137 1.00 26.14 186 ILE A N 1
ATOM 1457 C CA . ILE A 1 186 ? 37.549 8.654 34.050 1.00 24.56 186 ILE A CA 1
ATOM 1458 C C . ILE A 1 186 ? 38.750 9.238 33.301 1.00 27.58 186 ILE A C 1
ATOM 1459 O O . ILE A 1 186 ? 39.301 10.274 33.694 1.00 24.47 186 ILE A O 1
ATOM 1464 N N . VAL A 1 187 ? 39.140 8.569 32.219 1.00 29.20 187 VAL A N 1
ATOM 1465 C CA . VAL A 1 187 ? 40.273 8.998 31.401 1.00 25.66 187 VAL A CA 1
ATOM 1466 C C . VAL A 1 187 ? 40.082 10.418 30.854 1.00 32.59 187 VAL A C 1
ATOM 1467 O O . VAL A 1 187 ? 40.983 11.264 30.912 1.00 30.60 187 VAL A O 1
ATOM 1471 N N . MET A 1 188 ? 38.894 10.692 30.349 1.00 26.31 188 MET A N 1
ATOM 1472 C CA . MET A 1 188 ? 38.610 12.018 29.818 1.00 27.10 188 MET A CA 1
ATOM 1473 C C . MET A 1 188 ? 38.597 13.145 30.866 1.00 26.31 188 MET A C 1
ATOM 1474 O O . MET A 1 188 ? 38.938 14.287 30.546 1.00 29.16 188 MET A O 1
ATOM 1479 N N . LYS A 1 189 ? 38.219 12.833 32.107 1.00 25.84 189 LYS A N 1
ATOM 1480 C CA . LYS A 1 189 ? 38.131 13.857 33.163 1.00 28.68 189 LYS A CA 1
ATOM 1481 C C . LYS A 1 189 ? 39.378 14.000 34.046 1.00 31.02 189 LYS A C 1
ATOM 1482 O O . LYS A 1 189 ? 39.488 14.945 34.827 1.00 26.95 189 LYS A O 1
ATOM 1488 N N . ALA A 1 190 ? 40.312 13.058 33.938 1.00 24.29 190 ALA A N 1
ATOM 1489 C CA . ALA A 1 190 ? 41.427 12.988 34.874 1.00 21.62 190 ALA A CA 1
ATOM 1490 C C . ALA A 1 190 ? 42.426 14.130 34.693 1.00 24.96 190 ALA A C 1
ATOM 1491 O O . ALA A 1 190 ? 42.615 14.622 33.582 1.00 23.54 190 ALA A O 1
ATOM 1493 N N . SER A 1 191 ? 43.074 14.526 35.787 1.00 28.52 191 SER A N 1
ATOM 1494 C CA . SER A 1 191 ? 44.141 15.523 35.747 1.00 35.36 191 SER A CA 1
ATOM 1495 C C . SER A 1 191 ? 45.474 14.887 35.343 1.00 32.51 191 SER A C 1
ATOM 1496 O O . SER A 1 191 ? 46.417 15.583 34.971 1.00 39.01 191 SER A O 1
ATOM 1499 N N . GLY A 1 192 ? 45.530 13.562 35.423 1.00 24.68 192 GLY A N 1
ATOM 1500 C CA . GLY A 1 192 ? 46.736 12.770 35.179 1.00 28.31 192 GLY A CA 1
ATOM 1501 C C . GLY A 1 192 ? 46.476 11.352 35.673 1.00 28.60 192 GLY A C 1
ATOM 1502 O O . GLY A 1 192 ? 45.410 11.085 36.228 1.00 29.38 192 GLY A O 1
ATOM 1503 N N . PHE A 1 193 ? 47.428 10.439 35.494 1.00 25.53 193 PHE A N 1
ATOM 1504 C CA . PHE A 1 193 ? 47.200 9.046 35.861 1.00 24.32 193 PHE A CA 1
ATOM 1505 C C . PHE A 1 193 ? 47.349 8.849 37.367 1.00 30.27 193 PHE A C 1
ATOM 1506 O O . PHE A 1 193 ? 46.548 8.161 37.998 1.00 30.88 193 PHE A O 1
ATOM 1514 N N . ILE A 1 194 ? 48.395 9.458 37.919 1.00 24.29 194 ILE A N 1
ATOM 1515 C CA . ILE A 1 194 ? 48.716 9.381 39.339 1.00 32.22 194 ILE A CA 1
ATOM 1516 C C . ILE A 1 194 ? 48.980 10.797 39.826 1.00 40.30 194 ILE A C 1
ATOM 1517 O O . ILE A 1 194 ? 49.672 11.575 39.163 1.00 39.31 194 ILE A O 1
ATOM 1522 N N . GLY A 1 195 ? 48.443 11.126 40.991 1.00 32.34 195 GLY A N 1
ATOM 1523 C CA . GLY A 1 195 ? 48.590 12.454 41.547 1.00 37.05 195 GLY A CA 1
ATOM 1524 C C . GLY A 1 195 ? 47.464 12.731 42.520 1.00 44.82 195 GLY A C 1
ATOM 1525 O O . GLY A 1 195 ? 47.199 11.937 43.421 1.00 61.05 195 GLY A O 1
ATOM 1526 N N . GLY A 1 196 ? 46.784 13.849 42.332 1.00 42.42 196 GLY A N 1
ATOM 1527 C CA . GLY A 1 196 ? 45.767 14.275 43.276 1.00 26.84 196 GLY A CA 1
ATOM 1528 C C . GLY A 1 196 ? 44.417 13.601 43.172 1.00 32.37 196 GLY A C 1
ATOM 1529 O O . GLY A 1 196 ? 44.256 12.550 42.544 1.00 37.20 196 GLY A O 1
ATOM 1530 N N . ARG A 1 197 ? 43.434 14.244 43.792 1.00 37.94 197 ARG A N 1
ATOM 1531 C CA . ARG A 1 197 ? 42.086 13.713 43.937 1.00 34.88 197 ARG A CA 1
ATOM 1532 C C . ARG A 1 197 ? 41.435 13.398 42.598 1.00 30.71 197 ARG A C 1
ATOM 1533 O O . ARG A 1 197 ? 40.542 12.561 42.515 1.00 34.67 197 ARG A O 1
ATOM 1541 N N . ASP A 1 198 ? 41.886 14.056 41.538 1.00 29.91 198 ASP A N 1
ATOM 1542 C CA . ASP A 1 198 ? 41.282 13.831 40.233 1.00 26.49 198 ASP A CA 1
ATOM 1543 C C . ASP A 1 198 ? 42.102 12.913 39.327 1.00 33.15 198 ASP A C 1
ATOM 1544 O O . ASP A 1 198 ? 41.829 12.833 38.134 1.00 33.71 198 ASP A O 1
ATOM 1549 N N . SER A 1 199 ? 43.093 12.210 39.877 1.00 25.07 199 SER A N 1
ATOM 1550 C CA . SER A 1 199 ? 43.872 11.286 39.037 1.00 24.68 199 SER A CA 1
ATOM 1551 C C . SER A 1 199 ? 43.064 10.065 38.592 1.00 28.93 199 SER A C 1
ATOM 1552 O O . SER A 1 199 ? 42.025 9.729 39.188 1.00 27.23 199 SER A O 1
ATOM 1555 N N . VAL A 1 200 ? 43.540 9.394 37.544 1.00 27.06 200 VAL A N 1
ATOM 1556 C CA . VAL A 1 200 ? 42.927 8.136 37.134 1.00 22.52 200 VAL A CA 1
ATOM 1557 C C . VAL A 1 20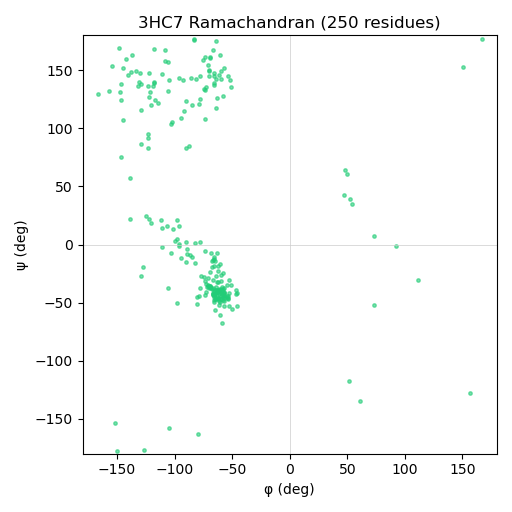0 ? 42.875 7.188 38.329 1.00 24.31 200 VAL A C 1
ATOM 1558 O O . VAL A 1 200 ? 41.836 6.575 38.592 1.00 28.67 200 VAL A O 1
ATOM 1562 N N . VAL A 1 201 ? 43.985 7.078 39.057 1.00 24.76 201 VAL A N 1
ATOM 1563 C CA . VAL A 1 201 ? 44.070 6.115 40.158 1.00 29.72 201 VAL A CA 1
ATOM 1564 C C . VAL A 1 201 ? 43.110 6.449 41.310 1.00 33.32 201 VAL A C 1
ATOM 1565 O O . VAL A 1 201 ? 42.485 5.556 41.886 1.00 36.83 201 VAL A O 1
ATOM 1569 N N . ALA A 1 202 ? 42.986 7.731 41.639 1.00 36.43 202 ALA A N 1
ATOM 1570 C CA . ALA A 1 202 ? 42.040 8.155 42.677 1.00 34.23 202 ALA A CA 1
ATOM 1571 C C . ALA A 1 202 ? 40.616 7.803 42.256 1.00 32.34 202 ALA A C 1
ATOM 1572 O O . ALA A 1 202 ? 39.833 7.264 43.038 1.00 29.67 202 ALA A O 1
ATOM 1574 N N . GLN A 1 203 ? 40.291 8.114 41.007 1.00 31.39 203 GLN A N 1
ATOM 1575 C CA . GLN A 1 203 ? 38.983 7.806 40.455 1.00 29.48 203 GLN A CA 1
ATOM 1576 C C . GLN A 1 203 ? 38.698 6.310 40.379 1.00 31.75 203 GLN A C 1
ATOM 1577 O O . GLN A 1 203 ? 37.559 5.885 40.603 1.00 30.21 203 GLN A O 1
ATOM 1583 N N . LEU A 1 204 ? 39.720 5.510 40.066 1.00 29.37 204 LEU A N 1
ATOM 1584 C CA . LEU A 1 204 ? 39.540 4.066 40.012 1.00 26.04 204 LEU A CA 1
ATOM 1585 C C . LEU A 1 204 ? 39.137 3.534 41.380 1.00 33.58 204 LEU A C 1
ATOM 1586 O O . LEU A 1 204 ? 38.293 2.643 41.493 1.00 28.62 204 LEU A O 1
ATOM 1591 N N . ILE A 1 205 ? 39.742 4.092 42.421 1.00 29.72 205 ILE A N 1
ATOM 1592 C CA . ILE A 1 205 ? 39.454 3.660 43.782 1.00 38.23 205 ILE A CA 1
ATOM 1593 C C . ILE A 1 205 ? 38.007 3.969 44.140 1.00 32.85 205 ILE A C 1
ATOM 1594 O O . ILE A 1 205 ? 37.296 3.122 44.673 1.00 41.31 205 ILE A O 1
ATOM 1599 N N . GLU A 1 206 ? 37.574 5.181 43.830 1.00 28.58 206 GLU A N 1
ATOM 1600 C CA . GLU A 1 206 ? 36.191 5.568 44.069 1.00 38.96 206 GLU A CA 1
ATOM 1601 C C . GLU A 1 206 ? 35.228 4.670 43.278 1.00 43.50 206 GLU A C 1
ATOM 1602 O O . GLU A 1 206 ? 34.196 4.232 43.808 1.00 42.80 206 GLU A O 1
ATOM 1605 N N . LEU A 1 207 ? 35.578 4.373 42.026 1.00 36.78 207 LEU A N 1
ATOM 1606 C CA . LEU A 1 207 ? 34.750 3.504 41.179 1.00 35.06 207 LEU A CA 1
ATOM 1607 C C . LEU A 1 207 ? 34.590 2.110 41.765 1.00 42.72 207 LEU A C 1
ATOM 1608 O O . LEU A 1 207 ? 33.486 1.560 41.789 1.00 42.74 207 LEU A O 1
ATOM 1613 N N . GLY A 1 208 ? 35.696 1.531 42.219 1.00 36.93 208 GLY A N 1
ATOM 1614 C CA . GLY A 1 208 ? 35.680 0.167 42.719 1.00 32.93 208 GLY A CA 1
ATOM 1615 C C . GLY A 1 208 ? 35.256 -0.832 41.657 1.00 40.61 208 GLY A C 1
ATOM 1616 O O . GLY A 1 208 ? 35.706 -0.754 40.512 1.00 36.97 208 GLY A O 1
ATOM 1617 N N . GLN A 1 209 ? 34.378 -1.753 42.023 1.00 42.72 209 GLN A N 1
ATOM 1618 C CA . GLN A 1 209 ? 33.841 -2.771 41.131 1.00 38.72 209 GLN A CA 1
ATOM 1619 C C . GLN A 1 209 ? 34.791 -3.895 40.764 1.00 39.66 209 GLN A C 1
ATOM 1620 O O . GLN A 1 209 ? 34.441 -5.032 40.885 1.00 46.02 209 GLN A O 1
ATOM 1626 N N . ARG A 1 210 ? 35.975 -3.567 40.302 1.00 39.13 210 ARG A N 1
ATOM 1627 C CA . ARG A 1 210 ? 36.947 -4.568 39.854 1.00 43.14 210 ARG A CA 1
ATOM 1628 C C . ARG A 1 210 ? 38.333 -4.215 40.367 1.00 37.82 210 ARG A C 1
ATOM 1629 O O . ARG A 1 210 ? 38.569 -3.074 40.750 1.00 37.69 210 ARG A O 1
ATOM 1637 N N . PRO A 1 211 ? 39.261 -5.186 40.357 1.00 27.98 211 PRO A N 1
ATOM 1638 C CA . PRO A 1 211 ? 40.591 -4.916 40.912 1.00 35.14 211 PRO A CA 1
ATOM 1639 C C . PRO A 1 211 ? 41.228 -3.683 40.295 1.00 38.39 211 PRO A C 1
ATOM 1640 O O . PRO A 1 211 ? 41.031 -3.388 39.112 1.00 38.58 211 PRO A O 1
ATOM 1644 N N . ILE A 1 212 ? 41.981 -2.954 41.105 1.00 29.55 212 ILE A N 1
ATOM 1645 C CA . ILE A 1 212 ? 42.602 -1.721 40.641 1.00 28.14 212 ILE A CA 1
ATOM 1646 C C . ILE A 1 212 ? 43.481 -1.978 39.417 1.00 29.49 212 ILE A C 1
ATOM 1647 O O . ILE A 1 212 ? 43.462 -1.211 38.454 1.00 35.57 212 ILE A O 1
ATOM 1652 N N . THR A 1 213 ? 44.233 -3.073 39.451 1.00 31.66 213 THR A N 1
ATOM 1653 C CA . THR A 1 213 ? 45.125 -3.415 38.348 1.00 34.05 213 THR A CA 1
ATOM 1654 C C . THR A 1 213 ? 44.372 -3.576 37.018 1.00 32.85 213 THR A C 1
ATOM 1655 O O . THR A 1 213 ? 44.873 -3.214 35.954 1.00 27.47 213 THR A O 1
ATOM 1659 N N . GLU A 1 214 ? 43.166 -4.123 37.079 1.00 26.18 214 GLU A N 1
ATOM 1660 C CA . GLU A 1 214 ? 42.373 -4.286 35.875 1.00 32.10 214 GLU A CA 1
ATOM 1661 C C . GLU A 1 214 ? 41.970 -2.918 35.334 1.00 31.07 214 GLU A C 1
ATOM 1662 O O . GLU A 1 214 ? 41.955 -2.694 34.116 1.00 25.94 214 GLU A O 1
ATOM 1668 N N . GLY A 1 215 ? 41.668 -1.995 36.244 1.00 24.70 215 GLY A N 1
ATOM 1669 C CA . GLY A 1 215 ? 41.278 -0.653 35.850 1.00 23.16 215 GLY A CA 1
ATOM 1670 C C . GLY A 1 215 ? 42.457 0.138 35.294 1.00 28.20 215 GLY A C 1
ATOM 1671 O O . GLY A 1 215 ? 42.318 0.939 34.362 1.00 22.33 215 GLY A O 1
ATOM 1672 N N . ILE A 1 216 ? 43.633 -0.089 35.863 1.00 27.78 216 ILE A N 1
ATOM 1673 C CA . ILE A 1 216 ? 44.838 0.576 35.384 1.00 31.14 216 ILE A CA 1
ATOM 1674 C C . ILE A 1 216 ? 45.135 0.140 33.945 1.00 27.17 216 ILE A C 1
ATOM 1675 O O . ILE A 1 216 ? 45.388 0.969 33.060 1.00 27.15 216 ILE A O 1
ATOM 1680 N N . ALA A 1 217 ? 45.073 -1.165 33.717 1.00 31.87 217 ALA A N 1
ATOM 1681 C CA . ALA A 1 217 ? 45.323 -1.719 32.393 1.00 34.06 217 ALA A CA 1
ATOM 1682 C C . ALA A 1 217 ? 44.353 -1.185 31.339 1.00 34.59 217 ALA A C 1
ATOM 1683 O O . ALA A 1 217 ? 44.778 -0.794 30.252 1.00 29.15 217 ALA A O 1
ATOM 1685 N N . LEU A 1 218 ? 43.059 -1.172 31.647 1.00 31.98 218 LEU A N 1
ATOM 1686 C CA . LEU A 1 218 ? 42.077 -0.685 30.676 1.00 31.89 218 LEU A CA 1
ATOM 1687 C C . LEU A 1 218 ? 42.253 0.806 30.399 1.00 24.50 218 LEU A C 1
ATOM 1688 O O . LEU A 1 218 ? 42.173 1.251 29.254 1.00 26.48 218 LEU A O 1
ATOM 1693 N N . ALA A 1 219 ? 42.463 1.582 31.453 1.00 29.00 219 ALA A N 1
ATOM 1694 C CA . ALA A 1 219 ? 42.748 3.002 31.292 1.00 24.53 219 ALA A CA 1
ATOM 1695 C C . ALA A 1 219 ? 43.976 3.225 30.401 1.00 22.77 219 ALA A C 1
ATOM 1696 O O . ALA A 1 219 ? 43.970 4.084 29.527 1.00 27.92 219 ALA A O 1
ATOM 1698 N N . GLY A 1 220 ? 45.035 2.457 30.630 1.00 26.21 220 GLY A N 1
ATOM 1699 C CA . GLY A 1 220 ? 46.204 2.549 29.771 1.00 27.62 220 GLY A CA 1
ATOM 1700 C C . GLY A 1 220 ? 45.892 2.255 28.311 1.00 24.40 220 GLY A C 1
ATOM 1701 O O . GLY A 1 220 ? 46.352 2.948 27.406 1.00 23.24 220 GLY A O 1
ATOM 1702 N N . ALA A 1 221 ? 45.100 1.217 28.075 1.00 21.78 221 ALA A N 1
ATOM 1703 C CA . ALA A 1 221 ? 44.786 0.816 26.714 1.00 22.61 221 ALA A CA 1
ATOM 1704 C C . ALA A 1 221 ? 43.909 1.853 26.049 1.00 28.44 221 ALA A C 1
ATOM 1705 O O . ALA A 1 221 ? 44.041 2.126 24.852 1.00 31.44 221 ALA A O 1
ATOM 1707 N N . ILE A 1 222 ? 43.017 2.457 26.822 1.00 21.08 222 ILE A N 1
ATOM 1708 C CA . ILE A 1 222 ? 42.169 3.485 26.249 1.00 21.99 222 ILE A CA 1
ATOM 1709 C C . ILE A 1 222 ? 43.051 4.674 25.869 1.00 34.33 222 ILE A C 1
ATOM 1710 O O . ILE A 1 222 ? 42.900 5.235 24.787 1.00 27.94 222 ILE A O 1
ATOM 1715 N N . ILE A 1 223 ? 43.994 5.028 26.743 1.00 30.70 223 ILE A N 1
ATOM 1716 C CA . ILE A 1 223 ? 44.885 6.148 26.458 1.00 26.87 223 ILE A CA 1
ATOM 1717 C C . ILE A 1 223 ? 45.739 5.864 25.216 1.00 28.48 223 ILE A C 1
ATOM 1718 O O . ILE A 1 223 ? 45.882 6.722 24.353 1.00 33.25 223 ILE A O 1
ATOM 1723 N N . ASP A 1 224 ? 46.270 4.648 25.113 1.00 28.42 224 ASP A N 1
ATOM 1724 C CA . ASP A 1 224 ? 47.018 4.251 23.920 1.00 32.28 224 ASP A CA 1
ATOM 1725 C C . ASP A 1 224 ? 46.183 4.392 22.649 1.00 36.27 224 ASP A C 1
ATOM 1726 O O . ASP A 1 224 ? 46.697 4.786 21.610 1.00 33.46 224 ASP A O 1
ATOM 1731 N N . ALA A 1 225 ? 44.894 4.080 22.725 1.00 38.28 225 ALA A N 1
ATOM 1732 C CA . ALA A 1 225 ? 44.026 4.206 21.553 1.00 41.65 225 ALA A CA 1
ATOM 1733 C C . ALA A 1 225 ? 43.693 5.658 21.218 1.00 37.03 225 ALA A C 1
ATOM 1734 O O . ALA A 1 225 ? 43.709 6.052 20.053 1.00 42.82 225 ALA A O 1
ATOM 1736 N N . LEU A 1 226 ? 43.382 6.456 22.234 1.00 35.84 226 LEU A N 1
ATOM 1737 C CA . LEU A 1 226 ? 43.095 7.870 22.010 1.00 36.96 226 LEU A CA 1
ATOM 1738 C C . LEU A 1 226 ? 44.300 8.538 21.358 1.00 39.96 226 LEU A C 1
ATOM 1739 O O . LEU A 1 226 ? 44.157 9.383 20.480 1.00 40.01 226 LEU A O 1
ATOM 1744 N N . THR A 1 227 ? 45.489 8.152 21.805 1.00 34.33 227 THR A N 1
ATOM 1745 C CA . THR A 1 227 ? 46.731 8.684 21.265 1.00 36.33 227 THR A CA 1
ATOM 1746 C C . THR A 1 227 ? 46.900 8.267 19.803 1.00 40.96 227 THR A C 1
ATOM 1747 O O . THR A 1 227 ? 47.289 9.074 18.961 1.00 42.25 227 THR A O 1
ATOM 1751 N N . PHE A 1 228 ? 46.609 6.999 19.520 1.00 34.83 228 PHE A N 1
ATOM 1752 C CA . PHE A 1 228 ? 46.612 6.458 18.159 1.00 29.62 228 PHE A CA 1
ATOM 1753 C C . PHE A 1 228 ? 45.754 7.283 17.192 1.00 37.62 228 PHE A C 1
ATOM 1754 O O . PHE A 1 228 ? 46.142 7.522 16.054 1.00 47.37 228 PHE A O 1
ATOM 1762 N N . PHE A 1 229 ? 44.586 7.720 17.643 1.00 35.31 229 PHE A N 1
ATOM 1763 C CA . PHE A 1 229 ? 43.724 8.559 16.800 1.00 49.78 229 PHE A CA 1
ATOM 1764 C C . PHE A 1 229 ? 44.250 9.988 16.662 1.00 51.33 229 PHE A C 1
ATOM 1765 O O . PHE A 1 229 ? 44.049 10.641 15.639 1.00 60.14 229 PHE A O 1
ATOM 1773 N N . ALA A 1 230 ? 44.919 10.465 17.707 1.00 47.94 230 ALA A N 1
ATOM 1774 C CA . ALA A 1 230 ? 45.363 11.849 17.777 1.00 50.93 230 ALA A CA 1
ATOM 1775 C C . ALA A 1 230 ? 46.609 12.107 16.943 1.00 55.94 230 ALA A C 1
ATOM 1776 O O . ALA A 1 230 ? 46.754 13.168 16.339 1.00 56.25 230 ALA A O 1
ATOM 1778 N N . ARG A 1 231 ? 47.511 11.137 16.921 1.00 65.22 231 ARG A N 1
ATOM 1779 C CA . ARG A 1 231 ? 48.822 11.345 16.330 1.00 81.03 231 ARG A CA 1
ATOM 1780 C C . ARG A 1 231 ? 49.251 10.139 15.520 1.00 86.66 231 ARG A C 1
ATOM 1781 O O . ARG A 1 231 ? 50.300 9.555 15.782 1.00 97.70 231 ARG A O 1
ATOM 1783 N N . SER A 1 232 ? 48.440 9.761 14.539 1.00 85.48 232 SER A N 1
ATOM 1784 C CA . SER A 1 232 ? 48.760 8.591 13.729 1.00 86.80 232 SER A CA 1
ATOM 1785 C C . SER A 1 232 ? 48.073 8.646 12.373 1.00 94.48 232 SER A C 1
ATOM 1786 O O . SER A 1 232 ? 46.872 8.916 12.277 1.00 86.61 232 SER A O 1
ATOM 1789 N N . ARG A 1 233 ? 48.851 8.390 11.327 1.00 104.03 233 ARG A N 1
ATOM 1790 C CA . ARG A 1 233 ? 48.335 8.359 9.967 1.00 112.99 233 ARG A CA 1
ATOM 1791 C C . ARG A 1 233 ? 47.503 7.102 9.720 1.00 109.10 233 ARG A C 1
ATOM 1792 O O . ARG A 1 233 ? 48.038 5.995 9.634 1.00 116.37 233 ARG A O 1
ATOM 1800 N N . MET A 1 234 ? 46.191 7.287 9.619 1.00 95.24 234 MET A N 1
ATOM 1801 C CA . MET A 1 234 ? 45.263 6.209 9.303 1.00 81.60 234 MET A CA 1
ATOM 1802 C C . MET A 1 234 ? 44.436 6.663 8.111 1.00 75.33 234 MET A C 1
ATOM 1803 O O . MET A 1 234 ? 44.663 7.747 7.581 1.00 73.32 234 MET A O 1
ATOM 1808 N N . GLY A 1 235 ? 43.471 5.844 7.700 1.00 77.92 235 GLY A N 1
ATOM 1809 C CA . GLY A 1 235 ? 42.581 6.206 6.607 1.00 82.05 235 GLY A CA 1
ATOM 1810 C C . GLY A 1 235 ? 41.700 7.410 6.907 1.00 81.49 235 GLY A C 1
ATOM 1811 O O . GLY A 1 235 ? 41.703 7.941 8.020 1.00 75.63 235 GLY A O 1
ATOM 1812 N N . ASP A 1 236 ? 40.936 7.842 5.909 1.00 85.47 236 ASP A N 1
ATOM 1813 C CA . ASP A 1 236 ? 40.084 9.017 6.061 1.00 88.02 236 ASP A CA 1
ATOM 1814 C C . ASP A 1 236 ? 38.599 8.662 6.049 1.00 85.54 236 ASP A C 1
AT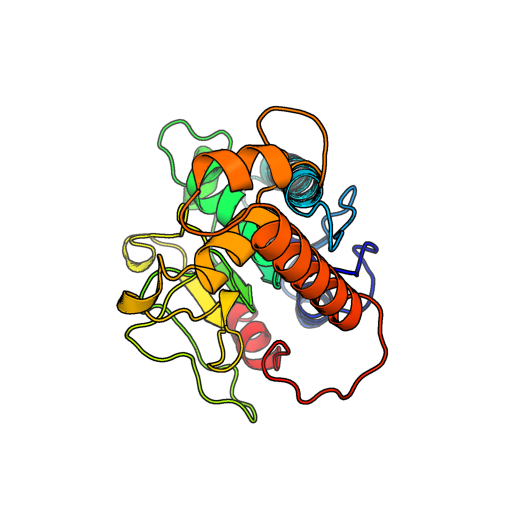OM 1815 O O . ASP A 1 236 ? 37.751 9.519 5.789 1.00 83.45 236 ASP A O 1
ATOM 1820 N N . LYS A 1 237 ? 38.287 7.403 6.337 1.00 78.11 237 LYS A N 1
ATOM 1821 C CA . LYS A 1 237 ? 36.900 6.950 6.307 1.00 78.39 237 LYS A CA 1
ATOM 1822 C C . LYS A 1 237 ? 36.436 6.297 7.618 1.00 74.81 237 LYS A C 1
ATOM 1823 O O . LYS A 1 237 ? 35.499 5.502 7.623 1.00 78.51 237 LYS A O 1
ATOM 1829 N N . TRP A 1 238 ? 37.089 6.646 8.722 1.00 63.14 238 TRP A N 1
ATOM 1830 C CA . TRP A 1 238 ? 36.685 6.164 10.039 1.00 52.55 238 TRP A CA 1
ATOM 1831 C C . TRP A 1 238 ? 35.427 6.883 10.543 1.00 58.29 238 TRP A C 1
ATOM 1832 O O . TRP A 1 238 ? 35.105 7.977 10.078 1.00 61.40 238 TRP A O 1
ATOM 1843 N N . PRO A 1 239 ? 34.708 6.262 11.495 1.00 64.03 239 PRO A N 1
ATOM 1844 C CA . PRO A 1 239 ? 33.469 6.815 12.063 1.00 60.63 239 PRO A CA 1
ATOM 1845 C C . PRO A 1 239 ? 33.674 8.063 12.935 1.00 60.90 239 PRO A C 1
ATOM 1846 O O . PRO A 1 239 ? 32.738 8.849 13.110 1.00 60.61 239 PRO A O 1
ATOM 1850 N N . HIS A 1 240 ? 34.873 8.240 13.483 1.00 51.15 240 HIS A N 1
ATOM 1851 C CA . HIS A 1 240 ? 35.143 9.406 14.319 1.00 50.42 240 HIS A CA 1
ATOM 1852 C C . HIS A 1 240 ? 35.482 10.626 13.464 1.00 48.77 240 HIS A C 1
ATOM 1853 O O . HIS A 1 240 ? 35.774 11.695 13.992 1.00 43.01 240 HIS A O 1
ATOM 1860 N N . LEU A 1 241 ? 35.458 10.445 12.145 1.00 52.95 241 LEU A N 1
ATOM 1861 C CA . LEU A 1 241 ? 35.736 11.517 11.193 1.00 52.13 241 LEU A CA 1
ATOM 1862 C C . LEU A 1 241 ? 34.424 11.954 10.551 1.00 58.81 241 LEU A C 1
ATOM 1863 O O . LEU A 1 241 ? 33.461 11.186 10.517 1.00 66.22 241 LEU A O 1
ATOM 1868 N N . TYR A 1 242 ? 34.383 13.180 10.038 1.00 57.90 242 TYR A N 1
ATOM 1869 C CA . TYR A 1 242 ? 33.146 13.724 9.477 1.00 48.38 242 TYR A CA 1
ATOM 1870 C C . TYR A 1 242 ? 33.348 14.493 8.179 1.00 57.48 242 TYR A C 1
ATOM 1871 O O . TYR A 1 242 ? 34.386 15.114 7.963 1.00 64.71 242 TYR A O 1
ATOM 1880 N N . ASN A 1 243 ? 32.338 14.435 7.316 1.00 65.55 243 ASN A N 1
ATOM 1881 C CA . ASN A 1 243 ? 32.232 15.328 6.173 1.00 61.24 243 ASN A CA 1
ATOM 1882 C C . ASN A 1 243 ? 31.728 16.694 6.650 1.00 70.01 243 ASN A C 1
ATOM 1883 O O . ASN A 1 243 ? 30.676 16.784 7.282 1.00 77.55 243 ASN A O 1
ATOM 1888 N N . ARG A 1 244 ? 32.475 17.751 6.339 1.00 68.83 244 ARG A N 1
ATOM 1889 C CA . ARG A 1 244 ? 32.201 19.088 6.872 1.00 67.12 244 ARG A CA 1
ATOM 1890 C C . ARG A 1 244 ? 31.203 19.921 6.071 1.00 68.57 244 ARG A C 1
ATOM 1891 O O . ARG A 1 244 ? 30.794 20.995 6.517 1.00 67.34 244 ARG A O 1
ATOM 1899 N N . TYR A 1 245 ? 30.821 19.453 4.891 1.00 76.60 245 TYR A N 1
ATOM 1900 C CA . TYR A 1 245 ? 30.054 20.302 3.979 1.00 84.96 245 TYR A CA 1
ATOM 1901 C C . TYR A 1 245 ? 28.645 20.697 4.450 1.00 83.98 245 TYR A C 1
ATOM 1902 O O . TYR A 1 245 ? 28.276 21.868 4.358 1.00 84.67 245 TYR A O 1
ATOM 1911 N N . PRO A 1 246 ? 27.864 19.739 4.975 1.00 80.54 246 PRO A N 1
ATOM 1912 C CA . PRO A 1 246 ? 26.567 20.147 5.529 1.00 79.56 246 PRO A CA 1
ATOM 1913 C C . PRO A 1 246 ? 26.719 21.261 6.573 1.00 81.51 246 PRO A C 1
ATOM 1914 O O . PRO A 1 246 ? 25.850 22.139 6.673 1.00 83.73 246 PRO A O 1
ATOM 1918 N N . ALA A 1 247 ? 27.811 21.223 7.336 1.00 74.69 247 ALA A N 1
ATOM 1919 C CA . ALA A 1 247 ? 28.099 22.255 8.330 1.00 70.54 247 ALA A CA 1
ATOM 1920 C C . ALA A 1 247 ? 28.430 23.584 7.665 1.00 69.10 247 ALA A C 1
ATOM 1921 O O . ALA A 1 247 ? 28.069 24.645 8.178 1.00 63.79 247 ALA A O 1
ATOM 1923 N N . VAL A 1 248 ? 29.134 23.516 6.537 1.00 67.02 248 VAL A N 1
ATO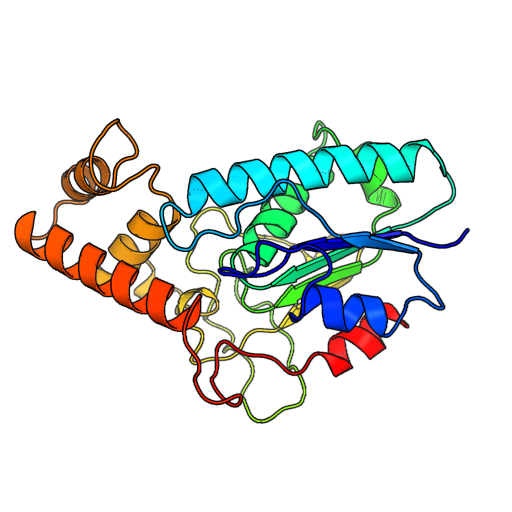M 1924 C CA . VAL A 1 248 ? 29.393 24.695 5.707 1.00 79.09 248 VAL A CA 1
ATOM 1925 C C . VAL A 1 248 ? 28.084 25.297 5.193 1.00 83.12 248 VAL A C 1
ATOM 1926 O O . VAL A 1 248 ? 27.841 26.498 5.351 1.00 90.00 248 VAL A O 1
ATOM 1930 N N . GLU A 1 249 ? 27.234 24.469 4.587 1.00 82.21 249 GLU A N 1
ATOM 1931 C CA . GLU A 1 249 ? 25.933 24.952 4.109 1.00 87.80 249 GLU A CA 1
ATOM 1932 C C . GLU A 1 249 ? 25.046 25.390 5.277 1.00 87.39 249 GLU A C 1
ATOM 1933 O O . GLU A 1 249 ? 24.029 26.050 5.089 1.00 91.60 249 GLU A O 1
ATOM 1935 N N . PHE A 1 250 ? 25.435 25.015 6.490 1.00 83.35 250 PHE A N 1
ATOM 1936 C CA . PHE A 1 250 ? 24.719 25.476 7.671 1.00 77.64 250 PHE A CA 1
ATOM 1937 C C . PHE A 1 250 ? 25.172 26.884 8.036 1.00 78.43 250 PHE A C 1
ATOM 1938 O O . PHE A 1 250 ? 24.349 27.781 8.211 1.00 76.92 250 PHE A O 1
ATOM 1946 N N . LEU A 1 251 ? 26.486 27.072 8.134 1.00 68.08 251 LEU A N 1
ATOM 1947 C CA . LEU A 1 251 ? 27.051 28.386 8.429 1.00 70.35 251 LEU A CA 1
ATOM 1948 C C . LEU A 1 251 ? 26.636 29.429 7.399 1.00 76.51 251 LEU A C 1
ATOM 1949 O O . LEU A 1 251 ? 26.376 30.588 7.740 1.00 73.47 251 LEU A O 1
ATOM 1954 N N . ARG A 1 252 ? 26.575 29.011 6.138 1.00 83.86 252 ARG A N 1
ATOM 1955 C CA . ARG A 1 252 ? 26.216 29.914 5.058 1.00 87.30 252 ARG A CA 1
ATOM 1956 C C . ARG A 1 252 ? 24.719 30.215 5.097 1.00 83.72 252 ARG A C 1
ATOM 1957 O O . ARG A 1 252 ? 24.223 31.029 4.327 1.00 91.16 252 ARG A O 1
ATOM 1965 N N . GLN A 1 253 ? 24.018 29.540 6.004 1.00 86.94 253 GLN A N 1
ATOM 1966 C CA . GLN A 1 253 ? 22.594 29.752 6.248 1.00 91.52 253 GLN A CA 1
ATOM 1967 C C . GLN A 1 253 ? 21.709 29.074 5.214 1.00 105.39 253 GLN A C 1
ATOM 1968 O O . GLN A 1 253 ? 21.074 28.061 5.510 1.00 110.27 253 GLN A O 1
#

GO terms:
  GO:0016787 hydrolase activity (F, IDA)
  GO:0044659 viral release from host cell by cytolysis (P, IDA)